Protein AF-A0A7J7I167-F1 (afdb_monomer)

Organism: Camellia sinensis (NCBI:txid4442)

Solvent-accessible surface area (backbone atoms only — not comparable to full-atom values): 13038 Å² total; per-residue (Å²): 134,83,90,71,77,94,78,41,83,94,44,37,80,69,44,39,60,58,51,50,54,42,45,77,73,71,49,88,82,85,87,80,57,99,69,61,52,63,37,62,100,47,64,45,52,67,50,54,49,52,31,56,78,68,70,45,92,80,83,88,76,91,75,62,42,70,63,61,59,44,51,76,72,46,84,51,69,77,91,44,66,43,83,65,41,65,71,58,88,52,68,66,64,27,50,53,52,49,54,56,54,43,68,33,60,37,24,35,33,33,44,44,56,36,96,41,42,60,62,48,42,54,55,44,21,72,65,59,36,37,81,36,46,31,25,42,34,26,30,77,97,46,98,71,47,44,78,46,75,47,28,32,48,56,49,47,67,72,41,68,84,54,80,58,72,70,52,35,40,38,37,36,53,30,34,78,73,80,71,74,68,75,73,50,73,68,52,52,51,48,53,53,49,50,46,50,72,71,70,49,55,71,68,62,53,49,53,57,50,48,55,60,52,56,67,51,68,78,75,111

Nearest PDB structures (foldseek):
  3kwp-assembly1_A-2  TM=9.516E-01  e=8.791E-18  Levilactobacillus brevis ATCC 367
  5hw4-assembly1_A  TM=9.509E-01  e=3.980E-17  Escherichia coli K-12
  5hw4-assembly1_B  TM=9.683E-01  e=8.468E-17  Escherichia coli K-12
  5hw4-assembly2_C-2  TM=9.605E-01  e=2.043E-16  Escherichia coli K-12
  3fq6-assembly1_A  TM=9.523E-01  e=5.322E-13  Bacteroides thetaiotaomicron

Radius of gyration: 25.49 Å; Cα contacts (8 Å, |Δi|>4): 253; chains: 1; bounding box: 41×64×73 Å

InterPro domains:
  IPR000878 Tetrapyrrole methylase [PF00590] (12-155)
  IPR008189 rRNA small subunit methyltransferase I [PIRSF005917] (5-199)
  IPR008189 rRNA small subunit methyltransferase I [PTHR46111] (5-204)
  IPR008189 rRNA small subunit methyltransferase I [cd11648] (5-173)
  IPR014776 Tetrapyrrole methylase, subdomain 2 [G3DSA:3.30.950.10] (64-179)
  IPR014777 Tetrapyrrole methylase, subdomain 1 [G3DSA:3.40.1010.10] (2-63)
  IPR035996 Tetrapyrrole methylase superfamily [SSF53790] (5-172)

Secondary structure (DSSP, 8-state):
--------TTTHHHHHHHHHHHHHTT-------SSSSTTSSSS-HHHHHHHHHTT----------HHHHHHHHS-S--SSEEEEEEPPSSHHHHHHHHHHHTT-SSEEEEEE-GGGHHHHHHHHHHHH-TT-EEEEEESTTSTT-EEEEEEHHHHHHHTSS----S-EEEEEPPPPP---PPPPHHHHHHHHHHHHHTT--HHHHHHHHHHHHHHHHT--

Mean predicted aligned error: 10.46 Å

Sequence (220 aa):
LDFQLSYHKFNESQREQAVLKRLQQGEIVAQICDAGTPGISDPGMELVKLCVDENIPIIPIPGPFAFVAALSASGLATDEFTFVGFLPKHAGSRKERLIVSAKEVATQIFYVLPHKLHQFIEEASSIFGGCRQCAIAREMTKIHEEFWCGTLEEAKGAFLTCQPKGEITFLIEGKANCVVEAPSESQLENELRELISGGQCPSSVLDFFCLQCIFKSVKS

Structure (mmCIF, N/CA/C/O backbone):
data_AF-A0A7J7I167-F1
#
_entry.id   AF-A0A7J7I167-F1
#
loop_
_atom_site.group_PDB
_atom_site.id
_atom_site.type_symbol
_atom_site.label_atom_id
_atom_site.label_alt_id
_atom_site.label_comp_id
_atom_site.label_asym_id
_atom_site.label_entity_id
_atom_site.label_seq_id
_atom_site.pdbx_PDB_ins_code
_atom_site.Cartn_x
_atom_site.Cartn_y
_atom_site.Cartn_z
_atom_site.occupancy
_atom_site.B_iso_or_equiv
_atom_site.auth_seq_id
_atom_site.auth_comp_id
_atom_site.auth_asym_id
_atom_site.auth_atom_id
_atom_site.pdbx_PDB_model_num
ATOM 1 N N . LEU A 1 1 ? -7.714 17.402 31.951 1.00 43.28 1 LEU A N 1
ATOM 2 C CA . LEU A 1 1 ? -8.558 16.420 31.241 1.00 43.28 1 LEU A CA 1
ATOM 3 C C . LEU A 1 1 ? -7.782 16.019 30.001 1.00 43.28 1 LEU A C 1
ATOM 5 O O . LEU A 1 1 ? -7.867 16.713 28.997 1.00 43.28 1 LEU A O 1
ATOM 9 N N . ASP A 1 2 ? -6.950 14.984 30.108 1.00 56.69 2 ASP A N 1
ATOM 10 C CA . ASP A 1 2 ? -6.236 14.457 28.944 1.00 56.69 2 ASP A CA 1
ATOM 11 C C . ASP A 1 2 ? -7.192 13.546 28.179 1.00 56.69 2 ASP A C 1
ATOM 13 O O . ASP A 1 2 ? -7.390 12.382 28.517 1.00 56.69 2 ASP A O 1
ATOM 17 N N . PHE A 1 3 ? -7.852 14.123 27.177 1.00 77.75 3 PHE A N 1
ATOM 18 C CA . PHE A 1 3 ? -8.771 13.409 26.290 1.00 77.75 3 PHE A CA 1
ATOM 19 C C . PHE A 1 3 ? -8.045 12.492 25.293 1.00 77.75 3 PHE A C 1
ATOM 21 O O . PHE A 1 3 ? -8.690 11.694 24.619 1.00 77.75 3 PHE A O 1
ATOM 28 N N . GLN A 1 4 ? -6.716 12.591 25.196 1.00 82.56 4 GLN A N 1
ATOM 29 C CA . GLN A 1 4 ? -5.895 11.832 24.257 1.00 82.56 4 GLN A CA 1
ATOM 30 C C . GLN A 1 4 ? -4.986 10.846 24.988 1.00 82.56 4 GLN A C 1
ATOM 32 O O . GLN A 1 4 ? -4.365 11.166 25.999 1.00 82.56 4 GLN A O 1
ATOM 37 N N . LEU A 1 5 ? -4.897 9.637 24.439 1.00 86.38 5 LEU A N 1
ATOM 38 C CA . LEU A 1 5 ? -4.035 8.567 24.920 1.00 86.38 5 LEU A CA 1
ATOM 39 C C . LEU A 1 5 ? -3.053 8.210 23.806 1.00 86.38 5 LEU A C 1
ATOM 41 O O . LEU A 1 5 ? -3.479 7.857 22.711 1.00 86.38 5 LEU A O 1
ATOM 45 N N . SER A 1 6 ? -1.748 8.274 24.078 1.00 89.81 6 SER A N 1
ATOM 46 C CA . SER A 1 6 ? -0.754 7.845 23.094 1.00 89.81 6 SER A CA 1
ATOM 47 C C . SER A 1 6 ? -0.827 6.332 22.880 1.00 89.81 6 SER A C 1
ATOM 49 O O . SER A 1 6 ? -0.678 5.558 23.832 1.00 89.81 6 SER A O 1
ATOM 51 N N . TYR A 1 7 ? -1.027 5.924 21.628 1.00 87.12 7 TYR A N 1
ATOM 52 C CA . TYR A 1 7 ? -1.126 4.532 21.202 1.00 87.12 7 TYR A CA 1
ATOM 53 C C . TYR A 1 7 ? -0.220 4.312 19.989 1.00 87.12 7 TYR A C 1
ATOM 55 O O . TYR A 1 7 ? -0.468 4.843 18.911 1.00 87.12 7 TYR A O 1
ATOM 63 N N . HIS A 1 8 ? 0.872 3.580 20.183 1.00 86.44 8 HIS A N 1
ATOM 64 C CA . HIS A 1 8 ? 1.878 3.327 19.160 1.00 86.44 8 HIS A CA 1
ATOM 65 C C . HIS A 1 8 ? 2.541 1.962 19.379 1.00 86.44 8 HIS A C 1
ATOM 67 O O . HIS A 1 8 ? 2.494 1.403 20.472 1.00 86.44 8 HIS A O 1
ATOM 73 N N . LYS A 1 9 ? 3.286 1.472 18.386 1.00 81.00 9 LYS A N 1
ATOM 74 C CA . LYS A 1 9 ? 3.854 0.112 18.359 1.00 81.00 9 LYS A CA 1
ATOM 75 C C . LYS A 1 9 ? 4.607 -0.321 19.627 1.00 81.00 9 LYS A C 1
ATOM 77 O O . LYS A 1 9 ? 4.614 -1.487 19.985 1.00 81.00 9 LYS A O 1
ATOM 82 N N . PHE A 1 10 ? 5.259 0.611 20.323 1.00 84.75 10 PHE A N 1
ATOM 83 C CA . PHE A 1 10 ? 6.029 0.307 21.537 1.00 84.75 10 PHE A CA 1
ATOM 84 C C . PHE A 1 10 ? 5.199 0.224 22.829 1.00 84.75 10 PHE A C 1
ATOM 86 O O . PHE A 1 10 ? 5.746 -0.149 23.862 1.00 84.75 10 PHE A O 1
ATOM 93 N N . ASN A 1 11 ? 3.920 0.613 22.811 1.00 87.06 11 ASN A N 1
ATOM 94 C CA . ASN A 1 11 ? 3.056 0.622 23.997 1.00 87.06 11 ASN A CA 1
ATOM 95 C C . ASN A 1 11 ? 1.671 -0.005 23.762 1.00 87.06 11 ASN A C 1
ATOM 97 O O . ASN A 1 11 ? 0.853 0.000 24.682 1.00 87.06 11 ASN A O 1
ATOM 101 N N . GLU A 1 12 ? 1.418 -0.541 22.566 1.00 84.88 12 GLU A N 1
ATOM 102 C CA . GLU A 1 12 ? 0.102 -1.006 22.122 1.00 84.88 12 GLU A CA 1
ATOM 103 C C . GLU A 1 12 ? -0.517 -2.010 23.100 1.00 84.88 12 GLU A C 1
ATOM 105 O O . GLU A 1 12 ? -1.585 -1.738 23.643 1.00 84.88 12 GLU A O 1
ATOM 110 N N . SER A 1 13 ? 0.225 -3.049 23.496 1.00 85.62 13 SER A N 1
ATOM 111 C CA . SER A 1 13 ? -0.271 -4.083 24.415 1.00 85.62 13 SER A CA 1
ATOM 112 C C . SER A 1 13 ? -0.644 -3.543 25.799 1.00 85.62 13 SER A C 1
ATOM 114 O O . SER A 1 13 ? -1.591 -4.009 26.429 1.00 85.62 13 SER A O 1
ATOM 116 N N . GLN A 1 14 ? 0.087 -2.537 26.297 1.00 86.12 14 GLN A N 1
ATOM 117 C CA . GLN A 1 14 ? -0.233 -1.906 27.582 1.00 86.12 14 GLN A CA 1
ATOM 118 C C . GLN A 1 14 ? -1.491 -1.037 27.469 1.00 86.12 14 GLN A C 1
ATOM 120 O O . GLN A 1 14 ? -2.290 -0.953 28.405 1.00 86.12 14 GLN A O 1
ATOM 125 N N . ARG A 1 15 ? -1.644 -0.338 26.343 1.00 90.69 15 ARG A N 1
ATOM 126 C CA . ARG A 1 15 ? -2.721 0.629 26.127 1.00 90.69 15 ARG A CA 1
ATOM 127 C C . ARG A 1 15 ? -4.025 -0.031 25.697 1.00 90.69 15 ARG A C 1
ATOM 129 O O . ARG A 1 15 ? -5.074 0.458 26.100 1.00 90.69 15 ARG A O 1
ATOM 136 N N . GLU A 1 16 ? -3.967 -1.148 24.983 1.00 92.50 16 GLU A N 1
ATOM 137 C CA . GLU A 1 16 ? -5.116 -1.963 24.573 1.00 92.50 16 GLU A CA 1
ATOM 138 C C . GLU A 1 16 ? -6.040 -2.287 25.740 1.00 92.50 16 GLU A C 1
ATOM 140 O O . GLU A 1 16 ? -7.222 -1.966 25.697 1.00 92.50 16 GLU A O 1
ATOM 145 N N . GLN A 1 17 ? -5.489 -2.830 26.827 1.00 91.00 17 GLN A N 1
ATOM 146 C CA . GLN A 1 17 ? -6.273 -3.207 28.005 1.00 91.00 17 GLN A CA 1
ATOM 147 C C . GLN A 1 17 ? -6.928 -1.995 28.682 1.00 91.00 17 GLN A C 1
ATOM 149 O O . GLN A 1 17 ? -8.060 -2.063 29.161 1.00 91.00 17 GLN A O 1
ATOM 154 N N . ALA A 1 18 ? -6.232 -0.855 28.701 1.00 92.12 18 ALA A N 1
ATOM 155 C CA . ALA A 1 18 ? -6.779 0.381 29.247 1.00 92.12 18 ALA A CA 1
ATOM 156 C C . ALA A 1 18 ? -7.926 0.928 28.382 1.00 92.12 18 ALA A C 1
ATOM 158 O O . ALA A 1 18 ? -8.928 1.391 28.926 1.00 92.12 18 ALA A O 1
ATOM 159 N N . VAL A 1 19 ? -7.794 0.863 27.054 1.00 94.50 19 VAL A N 1
ATOM 160 C CA . VAL A 1 19 ? -8.847 1.268 26.112 1.00 94.50 19 VAL A CA 1
ATOM 161 C C . VAL A 1 19 ? -10.045 0.326 26.206 1.00 94.50 19 VAL A C 1
ATOM 163 O O . VAL A 1 19 ? -11.173 0.799 26.328 1.00 94.50 19 VAL A O 1
ATOM 166 N N . LEU A 1 20 ? -9.806 -0.985 26.240 1.00 93.88 20 LEU A N 1
ATOM 167 C CA . LEU A 1 20 ? -10.846 -2.004 26.345 1.00 93.88 20 LEU A CA 1
ATOM 168 C C . LEU A 1 20 ? -11.717 -1.799 27.587 1.00 93.88 20 LEU A C 1
ATOM 170 O O . LEU A 1 20 ? -12.943 -1.775 27.496 1.00 93.88 20 LEU A O 1
ATOM 174 N N . LYS A 1 21 ? -11.088 -1.546 28.740 1.00 93.81 21 LYS A N 1
ATOM 175 C CA . LYS A 1 21 ? -11.806 -1.252 29.984 1.00 93.81 21 LYS A CA 1
ATOM 176 C C . LYS A 1 21 ? -12.720 -0.028 29.859 1.00 93.81 21 LYS A C 1
ATOM 178 O O . LYS A 1 21 ? -13.828 -0.049 30.385 1.00 93.81 21 LYS A O 1
ATOM 183 N N . ARG A 1 22 ? -12.274 1.031 29.175 1.00 94.75 22 ARG A N 1
ATOM 184 C CA . ARG A 1 22 ? -13.081 2.246 28.955 1.00 94.75 22 ARG A CA 1
ATOM 185 C C . ARG A 1 22 ? -14.268 1.971 28.034 1.00 94.75 22 ARG A C 1
ATOM 187 O O . ARG A 1 22 ? -15.380 2.394 28.331 1.00 94.75 22 ARG A O 1
ATOM 194 N N . LEU A 1 23 ? -14.055 1.201 26.967 1.00 96.00 23 LEU A N 1
ATOM 195 C CA . LEU A 1 23 ? -15.128 0.770 26.065 1.00 96.00 23 LEU A CA 1
ATOM 196 C C . LEU A 1 23 ? -16.189 -0.059 26.808 1.00 96.00 23 LEU A C 1
ATOM 198 O O . LEU A 1 23 ? -17.380 0.210 26.680 1.00 96.00 23 LEU A O 1
ATOM 202 N N . GLN A 1 24 ? -15.773 -0.997 27.666 1.00 95.19 24 GLN A N 1
ATOM 203 C CA . GLN A 1 24 ? -16.680 -1.793 28.509 1.00 95.19 24 GLN A CA 1
ATOM 204 C C . GLN A 1 24 ? -17.454 -0.948 29.537 1.00 95.19 24 GLN A C 1
ATOM 206 O O . GLN A 1 24 ? -18.535 -1.336 29.975 1.00 95.19 24 GLN A O 1
ATOM 211 N N . GLN A 1 25 ? -16.927 0.218 29.915 1.00 96.12 25 GLN A N 1
ATOM 212 C CA . GLN A 1 25 ? -17.612 1.193 30.770 1.00 96.12 25 GLN A CA 1
ATOM 213 C C . GLN A 1 25 ? -18.609 2.077 29.999 1.00 96.12 25 GLN A C 1
ATOM 215 O O . GLN A 1 25 ? -19.262 2.926 30.605 1.00 96.12 25 GLN A O 1
ATOM 220 N N . GLY A 1 26 ? -18.755 1.872 28.685 1.00 95.38 26 GLY A N 1
ATOM 221 C CA . GLY A 1 26 ? -19.667 2.620 27.820 1.00 95.38 26 GLY A CA 1
ATOM 222 C C . GLY A 1 26 ? -19.079 3.914 27.255 1.00 95.38 26 GLY A C 1
ATOM 223 O O . GLY A 1 26 ? -19.824 4.722 26.701 1.00 95.38 26 GLY A O 1
ATOM 224 N N . GLU A 1 27 ? -17.768 4.142 27.389 1.00 96.00 27 GLU A N 1
ATOM 225 C CA . GLU A 1 27 ? -17.117 5.287 26.751 1.00 96.00 27 GLU A CA 1
ATOM 226 C C . GLU A 1 27 ? -16.988 5.096 25.234 1.00 96.00 27 GLU A C 1
ATOM 228 O O . GLU A 1 27 ? -16.811 3.986 24.734 1.00 96.00 27 GLU A O 1
ATOM 233 N N . ILE A 1 28 ? -17.003 6.210 24.499 1.00 95.38 28 ILE A N 1
ATOM 234 C CA . ILE A 1 28 ? -16.746 6.240 23.056 1.00 95.38 28 ILE A CA 1
ATOM 235 C C . ILE A 1 28 ? -15.271 6.576 22.837 1.00 95.38 28 ILE A C 1
ATOM 237 O O . ILE A 1 28 ? -14.789 7.614 23.296 1.00 95.38 28 ILE A O 1
ATOM 241 N N . VAL A 1 29 ? -14.562 5.717 22.105 1.00 95.06 29 VAL A N 1
ATOM 242 C CA . VAL A 1 29 ? -13.150 5.912 21.755 1.00 95.06 29 VAL A CA 1
ATOM 243 C C . VAL A 1 29 ? -13.013 6.006 20.241 1.00 95.06 29 VAL A C 1
ATOM 245 O O . VAL A 1 29 ? -13.512 5.154 19.513 1.00 95.06 29 VAL A O 1
ATOM 248 N N . ALA A 1 30 ? -12.307 7.034 19.774 1.00 95.00 30 ALA A N 1
ATOM 249 C CA . ALA A 1 30 ? -11.887 7.156 18.385 1.00 95.00 30 ALA A CA 1
ATOM 250 C C . ALA A 1 30 ? -10.396 6.824 18.278 1.00 95.00 30 ALA A C 1
ATOM 252 O O . ALA A 1 30 ? -9.573 7.419 18.978 1.00 95.00 30 ALA A O 1
ATOM 253 N N . GLN A 1 31 ? -10.052 5.887 17.397 1.00 93.88 31 GLN A N 1
ATOM 254 C CA . GLN A 1 31 ? -8.667 5.620 17.035 1.00 93.88 31 GLN A CA 1
ATOM 255 C C . GLN A 1 31 ? -8.282 6.469 15.823 1.00 93.88 31 GLN A C 1
ATOM 257 O O . GLN A 1 31 ? -9.005 6.504 14.831 1.00 93.88 31 GLN A O 1
ATOM 262 N N . ILE A 1 32 ? -7.131 7.132 15.906 1.00 93.12 32 ILE A N 1
ATOM 263 C CA . ILE A 1 32 ? -6.543 7.930 14.827 1.00 93.12 32 ILE A CA 1
ATOM 264 C C . ILE A 1 32 ? -5.079 7.522 14.632 1.00 93.12 32 ILE A C 1
ATOM 266 O O . ILE A 1 32 ? -4.459 6.977 15.546 1.00 93.12 32 ILE A O 1
ATOM 270 N N . CYS A 1 33 ? -4.537 7.782 13.448 1.00 91.50 33 CYS A N 1
ATOM 271 C CA . CYS A 1 33 ? -3.121 7.639 13.121 1.00 91.50 33 CYS A CA 1
ATOM 272 C C . CYS A 1 33 ? -2.593 8.968 12.570 1.00 91.50 33 CYS A C 1
ATOM 274 O O . CYS A 1 33 ? -3.375 9.877 12.281 1.00 91.50 33 CYS A O 1
ATOM 276 N N . ASP A 1 34 ? -1.273 9.079 12.426 1.00 89.06 34 ASP A N 1
ATOM 277 C CA . ASP A 1 34 ? -0.642 10.295 11.903 1.00 89.06 34 ASP A CA 1
ATOM 278 C C . ASP A 1 34 ? -1.076 10.583 10.456 1.00 89.06 34 ASP A C 1
ATOM 280 O O . ASP A 1 34 ? -1.236 11.743 10.076 1.00 89.06 34 ASP A O 1
ATOM 284 N N . ALA A 1 35 ? -1.299 9.534 9.653 1.00 89.81 35 ALA A N 1
ATOM 285 C CA . ALA A 1 35 ? -1.783 9.655 8.284 1.00 89.81 35 ALA A CA 1
ATOM 286 C C . ALA A 1 35 ? -2.535 8.403 7.811 1.00 89.81 35 ALA A C 1
ATOM 288 O O . ALA A 1 35 ? -2.132 7.270 8.064 1.00 89.81 35 ALA A O 1
ATOM 289 N N . GLY A 1 36 ? -3.598 8.615 7.034 1.00 92.06 36 GLY A N 1
ATOM 290 C CA . GLY A 1 36 ? -4.333 7.548 6.362 1.00 92.06 36 GLY A CA 1
ATOM 291 C C . GLY A 1 36 ? -5.414 6.897 7.226 1.00 92.06 36 GLY A C 1
ATOM 292 O O . GLY A 1 36 ? -6.170 7.575 7.917 1.00 92.06 36 GLY A O 1
ATOM 293 N N . THR A 1 37 ? -5.522 5.572 7.127 1.00 93.31 37 THR A N 1
ATOM 294 C CA . THR A 1 37 ? -6.532 4.762 7.822 1.00 93.31 37 THR A CA 1
ATOM 295 C C . THR A 1 37 ? -5.859 3.953 8.938 1.00 93.31 37 THR A C 1
ATOM 297 O O . THR A 1 37 ? -4.979 3.144 8.628 1.00 93.31 37 THR A O 1
ATOM 300 N N . PRO A 1 38 ? -6.253 4.130 10.215 1.00 92.50 38 PRO A N 1
ATOM 301 C CA . PRO A 1 38 ? -5.648 3.419 11.341 1.00 92.50 38 PRO A CA 1
ATOM 302 C C . PRO A 1 38 ? -5.714 1.894 11.197 1.00 92.50 38 PRO A C 1
ATOM 304 O O . PRO A 1 38 ? -6.656 1.351 10.621 1.00 92.50 38 PRO A O 1
ATOM 307 N N . GLY A 1 39 ? -4.722 1.195 11.753 1.00 89.69 39 GLY A N 1
ATOM 308 C CA . GLY A 1 39 ? -4.657 -0.270 11.743 1.00 89.69 39 GLY A CA 1
ATOM 309 C C . GLY A 1 39 ? -4.108 -0.898 10.455 1.00 89.69 39 GLY A C 1
ATOM 310 O O . GLY A 1 39 ? -3.881 -2.107 10.433 1.00 89.69 39 GLY A O 1
ATOM 311 N N . ILE A 1 40 ? -3.839 -0.113 9.402 1.00 91.44 40 ILE A N 1
ATOM 312 C CA . ILE A 1 40 ? -3.182 -0.586 8.174 1.00 91.44 40 ILE A CA 1
ATOM 313 C C . ILE A 1 40 ? -1.794 0.039 8.062 1.00 91.44 40 ILE A C 1
ATOM 315 O O . ILE A 1 40 ? -1.658 1.237 7.859 1.00 91.44 40 ILE A O 1
ATOM 319 N N . SER A 1 41 ? -0.747 -0.786 8.147 1.00 86.75 41 SER A N 1
ATOM 320 C CA . SER A 1 41 ? 0.663 -0.346 8.266 1.00 86.75 41 SER A CA 1
ATOM 321 C C . SER A 1 41 ? 0.996 0.473 9.525 1.00 86.75 41 SER A C 1
ATOM 323 O O . SER A 1 41 ? 2.163 0.800 9.726 1.00 86.75 41 SER A O 1
ATOM 325 N N . ASP A 1 42 ? 0.013 0.682 10.402 1.00 85.88 42 ASP A N 1
ATOM 326 C CA . ASP A 1 42 ? 0.102 1.336 11.705 1.00 85.88 42 ASP A CA 1
ATOM 327 C C . ASP A 1 42 ? -0.522 0.451 12.805 1.00 85.88 42 ASP A C 1
ATOM 329 O O . ASP A 1 42 ? -1.278 -0.477 12.497 1.00 85.88 42 ASP A O 1
ATOM 333 N N . PRO A 1 43 ? -0.230 0.712 14.093 1.00 87.06 43 PRO A N 1
ATOM 334 C CA . PRO A 1 43 ? -0.857 0.025 15.223 1.00 87.06 43 PRO A CA 1
ATOM 335 C C . PRO A 1 43 ? -2.387 0.124 15.206 1.00 87.06 43 PRO A C 1
ATOM 337 O O . P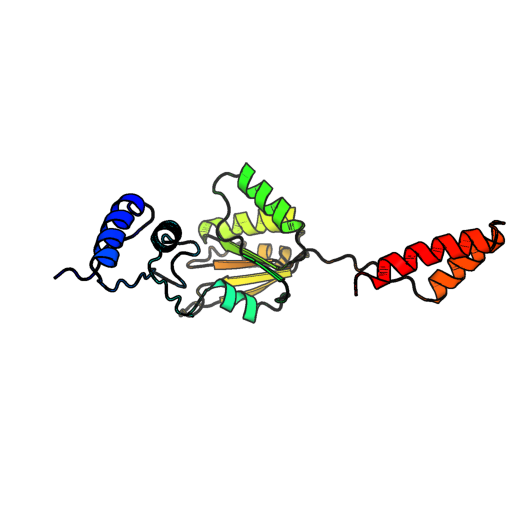RO A 1 43 ? -2.956 1.128 14.775 1.00 87.06 43 PRO A O 1
ATOM 340 N N . GLY A 1 44 ? -3.061 -0.895 15.743 1.00 91.56 44 GLY A N 1
ATOM 341 C CA . GLY A 1 44 ? -4.521 -0.901 15.900 1.00 91.56 44 GLY A CA 1
ATOM 342 C C . GLY A 1 44 ? -5.197 -2.224 15.599 1.00 91.56 44 GLY A C 1
ATOM 343 O O . GLY A 1 44 ? -6.276 -2.476 16.123 1.00 91.56 44 GLY A O 1
ATOM 344 N N . MET A 1 45 ? -4.550 -3.083 14.809 1.00 93.31 45 MET A N 1
ATOM 345 C CA . MET A 1 45 ? -5.093 -4.399 14.467 1.00 93.31 45 MET A CA 1
ATOM 346 C C . MET A 1 45 ? -5.432 -5.223 15.719 1.00 93.31 45 MET A C 1
ATOM 348 O O . MET A 1 45 ? -6.526 -5.773 15.806 1.00 93.31 45 MET A O 1
ATOM 352 N N . GLU A 1 46 ? -4.534 -5.266 16.706 1.00 92.75 46 GLU A N 1
ATOM 353 C CA . GLU A 1 46 ? -4.749 -6.043 17.934 1.00 92.75 46 GLU A CA 1
ATOM 354 C C . GLU A 1 46 ? -5.871 -5.456 18.806 1.00 92.75 46 GLU A C 1
ATOM 356 O O . GLU A 1 46 ? -6.693 -6.205 19.327 1.00 92.75 46 GLU A O 1
ATOM 361 N N . LEU A 1 47 ? -6.000 -4.126 18.894 1.00 94.38 47 LEU A N 1
ATOM 362 C CA . LEU A 1 47 ? -7.135 -3.499 19.581 1.00 94.38 47 LEU A CA 1
ATOM 363 C C . LEU A 1 47 ? -8.471 -3.825 18.899 1.00 94.38 47 LEU A C 1
ATOM 365 O O . LEU A 1 47 ? -9.433 -4.184 19.573 1.00 94.38 47 LEU A O 1
ATOM 369 N N . VAL A 1 48 ? -8.530 -3.726 17.567 1.00 95.50 48 VAL A N 1
ATOM 370 C CA . VAL A 1 48 ? -9.709 -4.107 16.773 1.00 95.50 48 VAL A CA 1
ATOM 371 C C . VAL A 1 48 ? -10.070 -5.568 17.031 1.00 95.50 48 VAL A C 1
ATOM 373 O O . VAL A 1 48 ? -11.237 -5.872 17.262 1.00 95.50 48 VAL A O 1
ATOM 376 N N . LYS A 1 49 ? -9.078 -6.462 17.058 1.00 95.19 49 LYS A N 1
ATOM 377 C CA . LYS A 1 49 ? -9.274 -7.881 17.361 1.00 95.19 49 LYS A CA 1
ATOM 378 C C . LYS A 1 49 ? -9.845 -8.102 18.763 1.00 95.19 49 LYS A C 1
ATOM 380 O O . LYS A 1 49 ? -10.838 -8.807 18.889 1.00 95.19 49 LYS A O 1
ATOM 385 N N . LEU A 1 50 ? -9.291 -7.448 19.786 1.00 94.81 50 LEU A N 1
ATOM 386 C CA . LEU A 1 50 ? -9.825 -7.513 21.152 1.00 94.81 50 LEU A CA 1
ATOM 387 C C . LEU A 1 50 ? -11.281 -7.037 21.220 1.00 94.81 50 LEU A C 1
ATOM 389 O O . LEU A 1 50 ? -12.105 -7.663 21.878 1.00 94.81 50 LEU A O 1
ATOM 393 N N . CYS A 1 51 ? -11.617 -5.953 20.518 1.00 96.31 51 CYS A N 1
ATOM 394 C CA . CYS A 1 51 ? -12.995 -5.477 20.442 1.00 96.31 51 CYS A CA 1
ATOM 395 C C . CYS A 1 51 ? -13.925 -6.503 19.775 1.00 96.31 51 CYS A C 1
ATOM 397 O O . CYS A 1 51 ? -15.039 -6.693 20.255 1.00 96.31 51 CYS A O 1
ATOM 399 N N . VAL A 1 52 ? -13.479 -7.185 18.713 1.00 96.81 52 VAL A N 1
ATOM 400 C CA . VAL A 1 52 ? -14.248 -8.270 18.076 1.00 96.81 52 VAL A CA 1
ATOM 401 C C . VAL A 1 52 ? -14.468 -9.428 19.050 1.00 96.81 52 VAL A C 1
ATOM 403 O O . VAL A 1 52 ? -15.605 -9.869 19.207 1.00 96.81 52 VAL A O 1
ATOM 406 N N . ASP A 1 53 ? -13.411 -9.881 19.728 1.00 96.88 53 ASP A N 1
ATOM 407 C CA . ASP A 1 53 ? -13.471 -10.998 20.678 1.00 96.88 53 ASP A CA 1
ATOM 408 C C . ASP A 1 53 ? -14.442 -10.704 21.843 1.00 96.88 53 ASP A C 1
ATOM 410 O O . ASP A 1 53 ? -15.179 -11.581 22.294 1.00 96.88 53 ASP A O 1
ATOM 414 N N . GLU A 1 54 ? -14.514 -9.442 22.274 1.00 96.81 54 GLU A N 1
ATOM 415 C CA . GLU A 1 54 ? -15.388 -8.963 23.353 1.00 96.81 54 GLU A CA 1
ATOM 416 C C . GLU A 1 54 ? -16.768 -8.471 22.864 1.00 96.81 54 GLU A C 1
ATOM 418 O O . GLU A 1 54 ? -17.554 -7.942 23.650 1.00 96.81 54 GLU A O 1
ATOM 423 N N . ASN A 1 55 ? -17.100 -8.654 21.579 1.00 96.88 55 ASN A N 1
ATOM 424 C CA . ASN A 1 55 ? -18.355 -8.201 20.956 1.00 96.88 55 ASN A CA 1
ATOM 425 C C . ASN A 1 55 ? -18.630 -6.690 21.115 1.00 96.88 55 ASN A C 1
ATOM 427 O O . ASN A 1 55 ? -19.779 -6.250 21.214 1.00 96.88 55 ASN A O 1
ATOM 431 N N . ILE A 1 56 ? -17.575 -5.877 21.127 1.00 97.56 56 ILE A N 1
ATOM 432 C CA . ILE A 1 56 ? -17.661 -4.418 21.165 1.00 97.56 56 ILE A CA 1
ATOM 433 C C . ILE A 1 56 ? -17.878 -3.894 19.735 1.00 97.56 56 ILE A C 1
ATOM 435 O O . ILE A 1 56 ? -17.120 -4.259 18.835 1.00 97.56 56 ILE A O 1
ATOM 439 N N . PRO A 1 57 ? -18.875 -3.018 19.493 1.00 96.88 57 PRO A N 1
ATOM 440 C CA . PRO A 1 57 ? -19.121 -2.458 18.167 1.00 96.88 57 PRO A CA 1
ATOM 441 C C . PRO A 1 57 ? -17.929 -1.665 17.621 1.00 96.88 57 PRO A C 1
ATOM 443 O O . PRO A 1 57 ? -17.382 -0.793 18.296 1.00 96.88 57 PRO A O 1
ATOM 446 N N . ILE A 1 58 ? -17.581 -1.920 16.360 1.00 96.94 58 ILE A N 1
ATOM 447 C CA . ILE A 1 58 ? -16.515 -1.226 15.628 1.00 96.94 58 ILE A CA 1
ATOM 448 C C . ILE A 1 58 ? -17.142 -0.560 14.409 1.00 96.94 58 ILE A C 1
ATOM 450 O O . ILE A 1 58 ? -17.830 -1.209 13.623 1.00 96.94 58 ILE A O 1
ATOM 454 N N . ILE A 1 59 ? -16.904 0.742 14.253 1.00 96.88 59 ILE A N 1
ATOM 455 C CA . ILE A 1 59 ? -17.477 1.549 13.173 1.00 96.88 59 ILE A CA 1
ATOM 456 C C . ILE A 1 59 ? -16.321 2.088 12.318 1.00 96.88 59 ILE A C 1
ATOM 458 O O . ILE A 1 59 ? -15.707 3.087 12.699 1.00 96.88 59 ILE A O 1
ATOM 462 N N . PRO A 1 60 ? -15.979 1.437 11.190 1.00 95.62 60 PRO A N 1
ATOM 463 C CA . PRO A 1 60 ? -14.954 1.951 10.291 1.00 95.62 60 PRO A CA 1
ATOM 464 C C . PRO A 1 60 ? -15.463 3.199 9.560 1.00 95.62 60 PRO A C 1
ATOM 466 O O . PRO A 1 60 ? -16.578 3.211 9.037 1.00 95.62 60 PRO A O 1
ATOM 469 N N . ILE A 1 61 ? -14.630 4.240 9.494 1.00 95.69 61 ILE A N 1
ATOM 470 C CA . ILE A 1 61 ? -14.924 5.466 8.745 1.00 95.69 61 ILE A CA 1
ATOM 471 C C . ILE A 1 61 ? -14.104 5.449 7.450 1.00 95.69 61 ILE A C 1
ATOM 473 O O . ILE A 1 61 ? -12.875 5.387 7.531 1.00 95.69 61 ILE A O 1
ATOM 477 N N . PRO A 1 62 ? -14.735 5.488 6.260 1.00 94.38 62 PRO A N 1
ATOM 478 C CA . PRO A 1 62 ? -13.999 5.564 5.005 1.00 94.38 62 PRO A CA 1
ATOM 479 C C . PRO A 1 62 ? -13.219 6.879 4.935 1.00 94.38 62 PRO A C 1
ATOM 481 O O . PRO A 1 62 ? -13.696 7.926 5.375 1.00 94.38 62 PRO A O 1
ATOM 484 N N . GLY A 1 63 ? -12.019 6.832 4.366 1.00 92.56 63 GLY A N 1
ATOM 485 C CA . GLY A 1 63 ? -11.115 7.971 4.385 1.00 92.56 63 GLY A CA 1
ATOM 486 C C . GLY A 1 63 ? -9.924 7.816 3.444 1.00 92.56 63 GLY A C 1
ATOM 487 O O . GLY A 1 63 ? -9.864 6.864 2.661 1.00 92.56 63 GLY A O 1
ATOM 488 N N . PRO A 1 64 ? -8.982 8.771 3.492 1.00 92.50 64 PRO A N 1
ATOM 489 C CA . PRO A 1 64 ? -7.822 8.766 2.619 1.00 92.50 64 PRO A CA 1
ATOM 490 C C . PRO A 1 64 ? -6.919 7.563 2.907 1.00 92.50 64 PRO A C 1
ATOM 492 O O . PRO A 1 64 ? -6.648 7.217 4.060 1.00 92.50 64 PRO A O 1
ATOM 495 N N . PHE A 1 65 ? -6.391 6.966 1.840 1.00 95.06 65 PHE A N 1
ATOM 496 C CA . PHE A 1 65 ? -5.320 5.986 1.932 1.00 95.06 65 PHE A CA 1
ATOM 497 C C . PHE A 1 65 ? -4.345 6.162 0.772 1.00 95.06 65 PHE A C 1
ATOM 499 O O . PHE A 1 65 ? -4.751 6.150 -0.392 1.00 95.06 65 PHE A O 1
ATOM 506 N N . ALA A 1 66 ? -3.061 6.337 1.093 1.00 95.06 66 ALA A N 1
ATOM 507 C CA . ALA A 1 66 ? -2.042 6.758 0.134 1.00 95.06 66 ALA A CA 1
ATOM 508 C C . ALA A 1 66 ? -1.974 5.830 -1.086 1.00 95.06 66 ALA A C 1
ATOM 510 O O . ALA A 1 66 ? -2.035 6.308 -2.219 1.00 95.06 66 ALA A O 1
ATOM 511 N N . PHE A 1 67 ? -1.934 4.506 -0.887 1.00 96.31 67 PHE A N 1
ATOM 512 C CA . PHE A 1 67 ? -1.854 3.622 -2.047 1.00 96.31 67 PHE A CA 1
ATOM 513 C C . PHE A 1 67 ? -3.098 3.612 -2.925 1.00 96.31 67 PHE A C 1
ATOM 515 O O . PHE A 1 67 ? -2.968 3.359 -4.116 1.00 96.31 67 PHE A O 1
ATOM 522 N N . VAL A 1 68 ? -4.286 3.857 -2.367 1.00 96.88 68 VAL A N 1
ATOM 523 C CA . VAL A 1 68 ? -5.529 3.861 -3.151 1.00 96.88 68 VAL A CA 1
ATOM 524 C C . VAL A 1 68 ? -5.511 5.055 -4.099 1.00 96.88 68 VAL A C 1
ATOM 526 O O . VAL A 1 68 ? -5.769 4.896 -5.290 1.00 96.88 68 VAL A O 1
ATOM 529 N N . ALA A 1 69 ? -5.112 6.225 -3.589 1.00 97.06 69 ALA A N 1
ATOM 530 C CA . ALA A 1 69 ? -4.896 7.410 -4.412 1.00 97.06 69 ALA A CA 1
ATOM 531 C C . ALA A 1 69 ? -3.832 7.145 -5.489 1.00 97.06 69 ALA A C 1
ATOM 533 O O . ALA A 1 69 ? -4.087 7.370 -6.672 1.00 97.06 69 ALA A O 1
ATOM 534 N N . ALA A 1 70 ? -2.684 6.575 -5.106 1.00 98.00 70 ALA A N 1
ATOM 535 C CA . ALA A 1 70 ? -1.609 6.287 -6.048 1.00 98.00 70 ALA A CA 1
ATOM 536 C C . ALA A 1 70 ? -2.022 5.288 -7.142 1.00 98.00 70 ALA A C 1
ATOM 538 O O . ALA A 1 70 ? -1.746 5.514 -8.317 1.00 98.00 70 ALA A O 1
ATOM 539 N N . LEU A 1 71 ? -2.722 4.210 -6.777 1.00 98.44 71 LEU A N 1
ATOM 540 C CA . LEU A 1 71 ? -3.218 3.205 -7.716 1.00 98.44 71 LEU A CA 1
ATOM 541 C C . LEU A 1 71 ? -4.206 3.822 -8.707 1.00 98.44 71 LEU A C 1
ATOM 543 O O . LEU A 1 71 ? -4.068 3.594 -9.908 1.00 98.44 71 LEU A O 1
ATOM 547 N N . SER A 1 72 ? -5.126 4.664 -8.225 1.00 97.62 72 SER A N 1
ATOM 548 C CA . SER A 1 72 ? -6.135 5.321 -9.067 1.00 97.62 72 SER A CA 1
ATOM 549 C C . SER A 1 72 ? -5.543 6.225 -10.157 1.00 97.62 72 SER A C 1
ATOM 551 O O . SER A 1 72 ? -6.168 6.408 -11.198 1.00 97.62 72 SER A O 1
ATOM 553 N N . ALA A 1 73 ? -4.330 6.747 -9.944 1.00 97.06 73 ALA A N 1
ATOM 554 C CA . ALA A 1 73 ? -3.615 7.607 -10.886 1.00 97.06 73 ALA A CA 1
ATOM 555 C C . ALA A 1 73 ? -2.495 6.883 -11.663 1.00 97.06 73 ALA A C 1
ATOM 557 O O . ALA A 1 73 ? -1.858 7.487 -12.520 1.00 97.06 73 ALA A O 1
ATOM 558 N N . SER A 1 74 ? -2.236 5.600 -11.376 1.00 97.75 74 SER A N 1
ATOM 559 C CA . SER A 1 74 ? -1.046 4.879 -11.865 1.00 97.75 74 SER A CA 1
ATOM 560 C C . SER A 1 74 ? -1.100 4.426 -13.320 1.00 97.75 74 SER A C 1
ATOM 562 O O . SER A 1 74 ? -0.058 4.131 -13.898 1.00 97.75 74 SER A O 1
ATOM 564 N N . GLY A 1 75 ? -2.298 4.299 -13.896 1.00 96.12 75 GLY A N 1
ATOM 565 C CA . GLY A 1 75 ? -2.485 3.649 -15.197 1.00 96.12 75 GLY A CA 1
ATOM 566 C C . GLY A 1 75 ? -2.243 2.131 -15.193 1.00 96.12 75 GLY A C 1
ATOM 567 O O . GLY A 1 75 ? -2.302 1.515 -16.253 1.00 96.12 75 GLY A O 1
ATOM 568 N N . LEU A 1 76 ? -1.984 1.520 -14.031 1.00 97.81 76 LEU A N 1
ATOM 569 C CA . LEU A 1 76 ? -1.865 0.069 -13.868 1.00 97.81 76 LEU A CA 1
ATOM 570 C C . LEU A 1 76 ? -3.242 -0.574 -13.660 1.00 97.81 76 LEU A C 1
ATOM 572 O O . LEU A 1 76 ? -4.203 0.102 -13.291 1.00 97.81 76 LEU A O 1
ATOM 576 N N . ALA A 1 77 ? -3.328 -1.892 -13.859 1.00 96.38 77 ALA A N 1
ATOM 577 C CA . ALA A 1 77 ? -4.557 -2.644 -13.621 1.00 96.38 77 ALA A CA 1
ATOM 578 C C . ALA A 1 77 ? -5.036 -2.487 -12.168 1.00 96.38 77 ALA A C 1
ATOM 580 O O . ALA A 1 77 ? -4.244 -2.597 -11.222 1.00 96.38 77 ALA A O 1
ATOM 581 N N . THR A 1 78 ? -6.337 -2.243 -12.008 1.00 96.81 78 THR A N 1
ATOM 582 C CA . THR A 1 78 ? -6.988 -1.984 -10.716 1.00 96.81 78 THR A CA 1
ATOM 583 C C . THR A 1 78 ? -8.018 -3.045 -10.331 1.00 96.81 78 THR A C 1
ATOM 585 O O . THR A 1 78 ? -8.526 -2.990 -9.212 1.00 96.81 78 THR A O 1
ATOM 588 N N . ASP A 1 79 ? -8.291 -4.018 -11.209 1.00 94.75 79 ASP A N 1
ATOM 589 C CA . ASP A 1 79 ? -9.225 -5.124 -10.950 1.00 94.75 79 ASP A CA 1
ATOM 590 C C . ASP A 1 79 ? -8.736 -6.012 -9.799 1.00 94.75 79 ASP A C 1
ATOM 592 O O . ASP A 1 79 ? -9.501 -6.385 -8.912 1.00 94.75 79 ASP A O 1
ATOM 596 N N . GLU A 1 80 ? -7.430 -6.294 -9.785 1.00 95.81 80 GLU A N 1
ATOM 597 C CA . GLU A 1 80 ? -6.753 -7.023 -8.719 1.00 95.81 80 GLU A CA 1
ATOM 598 C C . GLU A 1 80 ? -5.412 -6.364 -8.389 1.00 95.81 80 GLU A C 1
ATOM 600 O O . GLU A 1 80 ? -4.592 -6.056 -9.261 1.00 95.81 80 GLU A O 1
ATOM 605 N N . PHE A 1 81 ? -5.154 -6.183 -7.096 1.00 97.94 81 PHE A N 1
ATOM 606 C CA . PHE A 1 81 ? -3.892 -5.656 -6.594 1.00 97.94 81 PHE A CA 1
ATOM 607 C C . PHE A 1 81 ? -3.530 -6.289 -5.252 1.00 97.94 81 PHE A C 1
ATOM 609 O O . PHE A 1 81 ? -4.381 -6.710 -4.472 1.00 97.94 81 PHE A O 1
ATOM 616 N N . THR A 1 82 ? -2.235 -6.330 -4.959 1.00 98.25 82 THR A N 1
ATOM 617 C CA . THR A 1 82 ? -1.701 -6.743 -3.664 1.00 98.25 82 THR A CA 1
ATOM 618 C C . THR A 1 82 ? -1.030 -5.555 -2.997 1.00 98.25 82 THR A C 1
ATOM 620 O O . THR A 1 82 ? 0.023 -5.085 -3.436 1.00 98.25 82 THR A O 1
ATOM 623 N N . PHE A 1 83 ? -1.602 -5.095 -1.885 1.00 98.00 83 PHE A N 1
ATOM 624 C CA . PHE A 1 83 ? -0.901 -4.180 -0.994 1.00 98.00 83 PHE A CA 1
ATOM 625 C C . PHE A 1 83 ? 0.099 -4.956 -0.130 1.00 98.00 83 PHE A C 1
ATOM 627 O O . PHE A 1 83 ? -0.266 -5.683 0.792 1.00 98.00 83 PHE A O 1
ATOM 634 N N . VAL A 1 84 ? 1.384 -4.819 -0.455 1.00 97.75 84 VAL A N 1
ATOM 635 C CA . VAL A 1 84 ? 2.496 -5.458 0.259 1.00 97.75 84 VAL A CA 1
ATOM 636 C C . VAL A 1 84 ? 2.914 -4.646 1.486 1.00 97.75 84 VAL A C 1
ATOM 638 O O . VAL A 1 84 ? 3.369 -5.222 2.476 1.00 97.75 84 VAL A O 1
ATOM 641 N N . GLY A 1 85 ? 2.760 -3.321 1.430 1.00 96.38 85 GLY A N 1
ATOM 642 C CA . GLY A 1 85 ? 3.233 -2.405 2.466 1.00 96.38 85 GLY A CA 1
ATOM 643 C C . GLY A 1 85 ? 4.760 -2.307 2.489 1.00 96.38 85 GLY A C 1
ATOM 644 O O . GLY A 1 85 ? 5.412 -2.293 1.442 1.00 96.38 85 GLY A O 1
ATOM 645 N N . PHE A 1 86 ? 5.346 -2.213 3.682 1.00 96.00 86 PHE A N 1
ATOM 646 C CA . PHE A 1 86 ? 6.800 -2.158 3.845 1.00 96.00 86 PHE A CA 1
ATOM 647 C C . PHE A 1 86 ? 7.435 -3.546 3.753 1.00 96.00 86 PHE A C 1
ATOM 649 O O . PHE A 1 86 ? 7.028 -4.491 4.431 1.00 96.00 86 PHE A O 1
ATOM 656 N N . LEU A 1 87 ? 8.506 -3.654 2.970 1.00 96.75 87 LEU A N 1
ATOM 657 C CA . LEU A 1 87 ? 9.275 -4.890 2.880 1.00 96.75 87 LEU A CA 1
ATOM 658 C C . LEU A 1 87 ? 10.042 -5.216 4.177 1.00 96.75 87 LEU A C 1
ATOM 660 O O . LEU A 1 87 ? 10.441 -4.309 4.917 1.00 96.75 87 LEU A O 1
ATOM 664 N N . PRO A 1 88 ? 10.345 -6.508 4.422 1.00 95.81 88 PRO A N 1
ATOM 665 C CA . PRO A 1 88 ? 11.217 -6.918 5.515 1.00 95.81 88 PRO A CA 1
ATOM 666 C C . PRO A 1 88 ? 12.572 -6.194 5.514 1.00 95.81 88 PRO A C 1
ATOM 668 O O . PRO A 1 88 ? 13.190 -5.945 4.475 1.00 95.81 88 PRO A O 1
ATOM 671 N N . LYS A 1 89 ? 13.087 -5.901 6.713 1.00 94.25 89 LYS A N 1
ATOM 672 C CA . LYS A 1 89 ? 14.387 -5.227 6.877 1.00 94.25 89 LYS A CA 1
ATOM 673 C C . LYS A 1 89 ? 15.562 -6.116 6.449 1.00 94.25 89 LYS A C 1
ATOM 675 O O . LYS A 1 89 ? 16.540 -5.626 5.883 1.00 94.25 89 LYS A O 1
ATOM 680 N N . HIS A 1 90 ? 15.471 -7.421 6.705 1.00 95.50 90 HIS A N 1
ATOM 681 C CA . HIS A 1 90 ? 16.530 -8.380 6.391 1.00 95.50 90 HIS A CA 1
ATOM 682 C C . HIS A 1 90 ? 16.562 -8.712 4.897 1.00 95.50 90 HIS A C 1
ATOM 684 O O . HIS A 1 90 ? 15.526 -8.917 4.273 1.00 95.50 90 HIS A O 1
ATOM 690 N N . ALA A 1 91 ? 17.765 -8.766 4.319 1.00 94.50 91 ALA A N 1
ATOM 691 C CA . ALA A 1 91 ? 17.942 -8.906 2.874 1.00 94.50 91 ALA A CA 1
ATOM 692 C C . ALA A 1 91 ? 17.362 -10.209 2.303 1.00 94.50 91 ALA A C 1
ATOM 694 O O . ALA A 1 91 ? 16.735 -10.168 1.249 1.00 94.50 91 ALA A O 1
ATOM 695 N N . GLY A 1 92 ? 17.523 -11.336 3.008 1.00 97.31 92 GLY A N 1
ATOM 696 C CA . GLY A 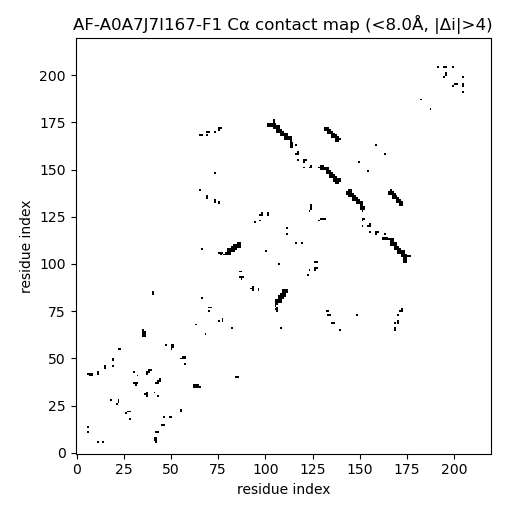1 92 ? 16.989 -12.634 2.577 1.00 97.31 92 GLY A CA 1
ATOM 697 C C . GLY A 1 92 ? 15.466 -12.622 2.455 1.00 97.31 92 GLY A C 1
ATOM 698 O O . GLY A 1 92 ? 14.935 -12.776 1.359 1.00 97.31 92 GLY A O 1
ATOM 699 N N . SER A 1 93 ? 14.769 -12.314 3.552 1.00 97.25 93 SER A N 1
ATOM 700 C CA . SER A 1 93 ? 13.301 -12.278 3.570 1.00 97.25 93 SER A CA 1
ATOM 701 C C . SER A 1 93 ? 12.713 -11.184 2.676 1.00 97.25 93 SER A C 1
ATOM 703 O O . SER A 1 93 ? 11.645 -11.364 2.093 1.00 97.25 93 SER A O 1
ATOM 705 N N . ARG A 1 94 ? 13.416 -10.058 2.503 1.00 97.81 94 ARG A N 1
ATOM 706 C CA . ARG A 1 94 ? 13.033 -9.037 1.523 1.00 97.81 94 ARG A CA 1
ATOM 707 C C . ARG A 1 94 ? 13.073 -9.571 0.096 1.00 97.81 94 ARG A C 1
ATOM 709 O O . ARG A 1 94 ? 12.097 -9.414 -0.634 1.00 97.81 94 ARG A O 1
ATOM 716 N N . LYS A 1 95 ? 14.182 -10.206 -0.288 1.00 97.81 95 LYS A N 1
ATOM 717 C CA . LYS A 1 95 ? 14.356 -10.791 -1.620 1.00 97.81 95 LYS A CA 1
ATOM 718 C C . LYS A 1 95 ? 13.316 -11.877 -1.881 1.00 97.81 95 LYS A C 1
ATOM 720 O O . LYS A 1 95 ? 12.706 -11.880 -2.943 1.00 97.81 95 LYS A O 1
ATOM 725 N N . GLU A 1 96 ? 13.077 -12.756 -0.912 1.00 98.19 96 GLU A N 1
ATOM 726 C CA . GLU A 1 96 ? 12.031 -13.782 -0.994 1.00 98.19 96 GLU A CA 1
ATOM 727 C C . GLU A 1 96 ? 10.652 -13.160 -1.231 1.00 98.19 96 GLU A C 1
ATOM 729 O O . GLU A 1 96 ? 9.945 -13.571 -2.151 1.00 98.19 96 GLU A O 1
ATOM 734 N N . ARG A 1 97 ? 10.294 -12.111 -0.476 1.00 98.44 97 ARG A N 1
ATOM 735 C CA . ARG A 1 97 ? 9.015 -11.417 -0.668 1.00 98.44 97 ARG A CA 1
ATOM 736 C C . ARG A 1 97 ? 8.901 -10.764 -2.048 1.00 98.44 97 ARG A C 1
ATOM 738 O O . ARG A 1 97 ? 7.829 -10.828 -2.652 1.00 98.44 97 ARG A O 1
ATOM 745 N N . LEU A 1 98 ? 9.974 -10.163 -2.562 1.00 98.50 98 LEU A N 1
ATOM 746 C CA . LEU A 1 98 ? 9.990 -9.590 -3.913 1.00 98.50 98 LEU A CA 1
ATOM 747 C C . LEU A 1 98 ? 9.841 -10.668 -4.993 1.00 98.50 98 LEU A C 1
ATOM 749 O O . LEU A 1 98 ? 9.094 -10.464 -5.942 1.00 98.50 98 LEU A O 1
ATOM 753 N N . ILE A 1 99 ? 10.479 -11.831 -4.828 1.00 98.50 99 ILE A N 1
ATOM 754 C CA . ILE A 1 99 ? 10.346 -12.964 -5.760 1.00 98.50 99 ILE A CA 1
ATOM 755 C C . ILE A 1 99 ? 8.909 -13.487 -5.801 1.00 98.50 99 ILE A C 1
ATOM 757 O O . ILE A 1 99 ? 8.425 -13.828 -6.878 1.00 98.50 99 ILE A O 1
ATOM 761 N N . VAL A 1 100 ? 8.233 -13.569 -4.650 1.00 98.31 100 VAL A N 1
ATOM 762 C CA . VAL A 1 100 ? 6.805 -13.923 -4.600 1.00 98.31 100 VAL A CA 1
ATOM 763 C C . VAL A 1 100 ? 5.993 -12.880 -5.365 1.00 98.31 100 VAL A C 1
ATOM 765 O O . VAL A 1 100 ? 5.312 -13.225 -6.322 1.00 98.31 100 VAL A O 1
ATOM 768 N N . SER A 1 101 ? 6.169 -11.603 -5.024 1.00 98.31 101 SER A N 1
ATOM 769 C CA . SER A 1 101 ? 5.423 -10.492 -5.632 1.00 98.31 101 SER A CA 1
ATOM 770 C C . SER A 1 101 ? 5.624 -10.415 -7.157 1.00 98.31 101 SER A C 1
ATOM 772 O O . SER A 1 101 ? 4.688 -10.141 -7.894 1.00 98.31 101 SER A O 1
ATOM 774 N N . ALA A 1 102 ? 6.820 -10.724 -7.665 1.00 98.06 102 ALA A N 1
ATOM 775 C CA . ALA A 1 102 ? 7.121 -10.695 -9.099 1.00 98.06 102 ALA A CA 1
ATOM 776 C C . ALA A 1 102 ? 6.409 -11.775 -9.931 1.00 98.06 102 ALA A C 1
ATOM 778 O O . ALA A 1 102 ? 6.364 -11.672 -11.163 1.00 98.06 102 ALA A O 1
ATOM 779 N N . LYS A 1 103 ? 5.886 -12.821 -9.279 1.00 97.06 103 LYS A N 1
ATOM 780 C CA . LYS A 1 103 ? 5.112 -13.890 -9.923 1.00 97.06 103 LYS A CA 1
ATOM 781 C C . LYS A 1 103 ? 3.621 -13.577 -9.995 1.00 97.06 103 LYS A C 1
ATOM 783 O O . LYS A 1 103 ? 2.944 -14.211 -10.801 1.00 97.06 103 LYS A O 1
ATOM 788 N N . GLU A 1 104 ? 3.144 -12.639 -9.185 1.00 97.50 104 GLU A N 1
ATOM 789 C CA . GLU A 1 104 ? 1.735 -12.266 -9.116 1.00 97.50 104 GLU A CA 1
ATOM 790 C C . GLU A 1 104 ? 1.300 -11.521 -10.373 1.00 97.50 104 GLU A C 1
ATOM 792 O O . GLU A 1 104 ? 2.040 -10.689 -10.894 1.00 97.50 104 GLU A O 1
ATOM 797 N N . VAL A 1 105 ? 0.090 -11.817 -10.843 1.00 96.69 105 VAL A N 1
ATOM 798 C CA . VAL A 1 105 ? -0.557 -11.161 -11.995 1.00 96.69 105 VAL A CA 1
ATOM 799 C C . VAL A 1 105 ? -1.180 -9.823 -11.597 1.00 96.69 105 VAL A C 1
ATOM 801 O O . VAL A 1 105 ? -1.278 -8.912 -12.413 1.00 96.69 105 VAL A O 1
ATOM 804 N N . ALA A 1 106 ? -1.571 -9.698 -10.331 1.00 97.62 106 ALA A N 1
ATOM 805 C CA . ALA A 1 106 ? -2.125 -8.486 -9.756 1.00 97.62 106 ALA A CA 1
ATOM 806 C C . ALA A 1 106 ? -1.052 -7.395 -9.595 1.00 97.62 106 ALA A C 1
ATOM 808 O O . ALA A 1 106 ? 0.113 -7.695 -9.310 1.00 97.62 106 ALA A O 1
ATOM 809 N N . THR A 1 107 ? -1.451 -6.124 -9.695 1.00 98.56 107 THR A N 1
ATOM 810 C CA . THR A 1 107 ? -0.564 -4.977 -9.431 1.00 98.56 107 THR A CA 1
ATOM 811 C C . THR A 1 107 ? 0.009 -5.060 -8.014 1.00 98.56 107 THR A C 1
ATOM 813 O O . THR A 1 107 ? -0.723 -5.274 -7.049 1.00 98.56 107 THR A O 1
ATOM 816 N N . GLN A 1 108 ? 1.320 -4.886 -7.862 1.00 98.75 108 GLN A N 1
ATOM 817 C CA . GLN A 1 108 ? 2.013 -5.000 -6.578 1.00 98.75 108 GLN A CA 1
ATOM 818 C C . GLN A 1 108 ? 2.342 -3.618 -6.017 1.00 98.75 108 GLN A C 1
ATOM 820 O O . GLN A 1 108 ? 2.957 -2.800 -6.698 1.00 98.75 108 GLN A O 1
ATOM 825 N N . ILE A 1 109 ? 1.961 -3.354 -4.768 1.00 98.75 109 ILE A N 1
ATOM 826 C CA . ILE A 1 109 ? 2.030 -2.017 -4.169 1.00 98.75 109 ILE A CA 1
ATOM 827 C C . ILE A 1 109 ? 2.872 -2.045 -2.895 1.00 98.75 109 ILE A C 1
ATOM 829 O O . ILE A 1 109 ? 2.578 -2.785 -1.955 1.00 98.75 109 ILE A O 1
ATOM 833 N N . PHE A 1 110 ? 3.875 -1.178 -2.829 1.00 98.56 110 PHE A N 1
ATOM 834 C CA . PHE A 1 110 ? 4.852 -1.107 -1.750 1.00 98.56 110 PHE A CA 1
ATOM 835 C C . PHE A 1 110 ? 4.924 0.297 -1.158 1.00 98.56 110 PHE A C 1
ATOM 837 O O . PHE A 1 110 ? 4.811 1.300 -1.864 1.00 98.56 110 PHE A O 1
ATOM 844 N N . TYR A 1 111 ? 5.217 0.364 0.137 1.00 97.62 111 TYR A N 1
ATOM 845 C CA . TYR A 1 111 ? 5.738 1.578 0.755 1.00 97.62 111 TYR A CA 1
ATOM 846 C C . TYR A 1 111 ? 7.255 1.486 0.856 1.00 97.62 111 TYR A C 1
ATOM 848 O O . TYR A 1 111 ? 7.813 0.478 1.305 1.00 97.62 111 TYR A O 1
ATOM 856 N N . VAL A 1 112 ? 7.929 2.551 0.423 1.00 96.81 112 VAL A N 1
ATOM 857 C CA . VAL A 1 112 ? 9.387 2.582 0.298 1.00 96.81 112 VAL A CA 1
ATOM 858 C C . VAL A 1 112 ? 9.938 3.767 1.078 1.00 96.81 112 VAL A C 1
ATOM 860 O O . VAL A 1 112 ? 9.529 4.908 0.894 1.00 96.81 112 VAL A O 1
ATOM 863 N N . LEU A 1 113 ? 10.894 3.502 1.968 1.00 94.62 113 LEU A N 1
ATOM 864 C CA . LEU A 1 113 ? 11.590 4.574 2.677 1.00 94.62 113 LEU A CA 1
ATOM 865 C C . LEU A 1 113 ? 12.483 5.340 1.687 1.00 94.62 113 LEU A C 1
ATOM 867 O O . LEU A 1 113 ? 13.163 4.694 0.888 1.00 94.62 113 LEU A O 1
ATOM 871 N N . PRO A 1 114 ? 12.587 6.678 1.758 1.00 93.44 114 PRO A N 1
ATOM 872 C CA . PRO A 1 114 ? 13.297 7.448 0.731 1.00 93.44 114 PRO A CA 1
ATOM 873 C C . PRO A 1 114 ? 14.764 7.061 0.562 1.00 93.44 114 PRO A C 1
ATOM 875 O O . PRO A 1 114 ? 15.238 6.840 -0.548 1.00 93.44 114 PRO A O 1
ATOM 878 N N . HIS A 1 115 ? 15.461 6.842 1.679 1.00 92.69 115 HIS A N 1
ATOM 879 C CA . HIS A 1 115 ? 16.852 6.380 1.695 1.00 92.69 115 HIS A CA 1
ATOM 880 C C . HIS A 1 115 ? 17.031 4.928 1.202 1.00 92.69 115 HIS A C 1
ATOM 882 O O . HIS A 1 115 ? 18.156 4.437 1.117 1.00 92.69 115 HIS A O 1
ATOM 888 N N . LYS A 1 116 ? 15.933 4.216 0.923 1.00 94.12 116 LYS A N 1
ATOM 889 C CA . LYS A 1 116 ? 15.902 2.863 0.359 1.00 94.12 116 LYS A CA 1
ATOM 890 C C . LYS A 1 116 ? 15.399 2.819 -1.079 1.00 94.12 116 LYS A C 1
ATOM 892 O O . LYS A 1 116 ? 15.467 1.738 -1.655 1.00 94.12 116 LYS A O 1
ATOM 897 N N . LEU A 1 117 ? 14.955 3.934 -1.672 1.00 95.19 117 LEU A N 1
ATOM 898 C CA . LEU A 1 117 ? 14.355 3.915 -3.010 1.00 95.19 117 LEU A CA 1
ATOM 899 C C . LEU A 1 117 ? 15.297 3.315 -4.056 1.00 95.19 117 LEU A C 1
ATOM 901 O O . LEU A 1 117 ? 14.916 2.378 -4.744 1.00 95.19 117 LEU A O 1
ATOM 905 N N . HIS A 1 118 ? 16.540 3.793 -4.126 1.00 94.25 118 HIS A N 1
ATOM 906 C CA . HIS A 1 118 ? 17.517 3.280 -5.089 1.00 94.25 118 HIS A CA 1
ATOM 907 C C . HIS A 1 118 ? 17.743 1.769 -4.931 1.00 94.25 118 HIS A C 1
ATOM 909 O O . HIS A 1 118 ? 17.691 1.016 -5.897 1.00 94.25 118 HIS A O 1
ATOM 915 N N . GLN A 1 119 ? 17.948 1.306 -3.692 1.00 94.69 119 GLN A N 1
ATOM 916 C CA . GLN A 1 119 ? 18.095 -0.122 -3.403 1.00 94.69 119 GLN A CA 1
ATOM 917 C C . GLN A 1 119 ? 16.857 -0.914 -3.846 1.00 94.69 119 GLN A C 1
ATOM 919 O O . GLN A 1 119 ? 16.992 -1.992 -4.415 1.00 94.69 119 GLN A O 1
ATOM 924 N N . PHE A 1 120 ? 15.663 -0.385 -3.575 1.00 97.00 120 PHE A N 1
ATOM 925 C CA . PHE A 1 120 ? 14.408 -1.013 -3.959 1.00 97.00 120 PHE A CA 1
ATOM 926 C C . PHE A 1 120 ? 14.274 -1.118 -5.481 1.00 97.00 120 PHE A C 1
ATOM 928 O O . PHE A 1 120 ? 13.958 -2.196 -5.966 1.00 97.00 120 PHE A O 1
ATOM 935 N N . ILE A 1 121 ? 14.555 -0.048 -6.232 1.00 97.00 121 ILE A N 1
ATOM 936 C CA . ILE A 1 121 ? 14.472 -0.042 -7.700 1.00 97.00 121 ILE A CA 1
ATOM 937 C C . ILE A 1 121 ? 15.466 -1.043 -8.305 1.00 97.00 121 ILE A C 1
ATOM 939 O O . ILE A 1 121 ? 15.107 -1.787 -9.217 1.00 97.00 121 ILE A O 1
ATOM 943 N N . GLU A 1 122 ? 16.695 -1.111 -7.785 1.00 95.94 122 GLU A N 1
ATOM 944 C CA . GLU A 1 122 ? 17.697 -2.086 -8.232 1.00 95.94 122 GLU A CA 1
ATOM 945 C C . GLU A 1 122 ? 17.239 -3.532 -8.014 1.00 95.94 122 GLU A C 1
ATOM 947 O O . GLU A 1 122 ? 17.240 -4.343 -8.946 1.00 95.94 122 GLU A O 1
ATOM 952 N N . GLU A 1 123 ? 16.798 -3.851 -6.792 1.00 97.44 123 GLU A N 1
ATOM 953 C CA . GLU A 1 123 ? 16.287 -5.180 -6.446 1.00 97.44 123 GLU A CA 1
ATOM 954 C C . GLU A 1 123 ? 15.026 -5.515 -7.270 1.00 97.44 123 GLU A C 1
ATOM 956 O O . GLU A 1 123 ? 14.919 -6.617 -7.810 1.00 97.44 123 GLU A O 1
ATOM 961 N N . ALA A 1 124 ? 14.101 -4.564 -7.429 1.00 97.94 124 ALA A N 1
ATOM 962 C CA . ALA A 1 124 ? 12.868 -4.737 -8.190 1.00 97.94 124 ALA A CA 1
ATOM 963 C C . ALA A 1 124 ? 13.140 -4.954 -9.683 1.00 97.94 124 ALA A C 1
ATOM 965 O O . ALA A 1 124 ? 12.657 -5.932 -10.241 1.00 97.94 124 ALA A O 1
ATOM 966 N N . SER A 1 125 ? 13.951 -4.115 -10.329 1.00 97.44 125 SER A N 1
ATOM 967 C CA . SER A 1 125 ? 14.313 -4.266 -11.748 1.00 97.44 125 SER A CA 1
ATOM 968 C C . SER A 1 125 ? 14.988 -5.615 -12.016 1.00 97.44 125 SER A C 1
ATOM 970 O O . SER A 1 125 ? 14.653 -6.295 -12.986 1.00 97.44 125 SER A O 1
ATOM 972 N N . SER A 1 126 ? 15.874 -6.063 -11.117 1.00 97.56 126 SER A N 1
ATOM 973 C CA . SER A 1 126 ? 16.529 -7.371 -11.236 1.00 97.56 126 SER A CA 1
ATOM 974 C C . SER A 1 126 ? 15.554 -8.550 -11.109 1.00 97.56 126 SER A C 1
ATOM 976 O O . SER A 1 126 ? 15.747 -9.564 -11.778 1.00 97.56 126 SER A O 1
ATOM 978 N N . ILE A 1 127 ? 14.527 -8.442 -10.259 1.00 98.06 127 ILE A N 1
ATOM 979 C CA . ILE A 1 127 ? 13.617 -9.554 -9.931 1.00 98.06 127 ILE A CA 1
ATOM 980 C C . ILE A 1 127 ? 12.362 -9.569 -10.822 1.00 98.06 127 ILE A C 1
ATOM 982 O O . ILE A 1 127 ? 11.946 -10.635 -11.271 1.00 98.06 127 ILE A O 1
ATOM 986 N N . PHE A 1 128 ? 11.752 -8.412 -11.081 1.00 98.00 128 PHE A N 1
ATOM 987 C CA . PHE A 1 128 ? 10.540 -8.261 -11.900 1.00 98.00 128 PHE A CA 1
ATOM 988 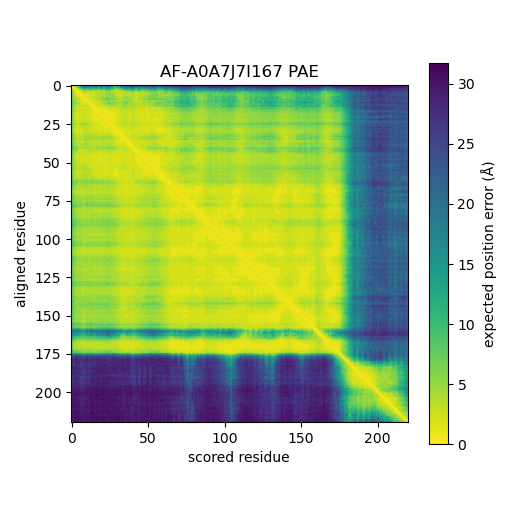C C . PHE A 1 128 ? 10.852 -8.155 -13.400 1.00 98.00 128 PHE A C 1
ATOM 990 O O . PHE A 1 128 ? 9.994 -8.490 -14.225 1.00 98.00 128 PHE A O 1
ATOM 997 N N . GLY A 1 129 ? 12.072 -7.716 -13.736 1.00 97.31 129 GLY A N 1
ATOM 998 C CA . GLY A 1 129 ? 12.533 -7.391 -15.083 1.00 97.31 129 GLY A CA 1
ATOM 999 C C . GLY A 1 129 ? 12.455 -5.888 -15.369 1.00 97.31 129 GLY A C 1
ATOM 1000 O O . GLY A 1 129 ? 11.436 -5.254 -15.109 1.00 97.31 129 GLY A O 1
ATOM 1001 N N . GLY A 1 130 ? 13.516 -5.320 -15.952 1.00 96.56 130 GLY A N 1
ATOM 1002 C CA . GLY A 1 130 ? 13.633 -3.873 -16.185 1.00 96.56 130 GLY A CA 1
ATOM 1003 C C . GLY A 1 130 ? 12.536 -3.267 -17.069 1.00 96.56 130 GLY A C 1
ATOM 1004 O O . GLY A 1 130 ? 12.198 -2.106 -16.894 1.00 96.56 130 GLY A O 1
ATOM 1005 N N . CYS A 1 131 ? 11.924 -4.052 -17.962 1.00 97.25 131 CYS A N 1
ATOM 1006 C CA . CYS A 1 131 ? 10.832 -3.594 -18.834 1.00 97.25 131 CYS A CA 1
ATOM 1007 C C . CYS A 1 131 ? 9.456 -3.535 -18.144 1.00 97.25 131 CYS A C 1
ATOM 1009 O O . CYS A 1 131 ? 8.489 -3.132 -18.783 1.00 97.25 131 CYS A O 1
ATOM 1011 N N . ARG A 1 132 ? 9.332 -3.977 -16.883 1.00 97.81 132 ARG A N 1
ATOM 1012 C CA . ARG A 1 132 ? 8.046 -3.972 -16.173 1.00 97.81 132 ARG A CA 1
ATOM 1013 C C . ARG A 1 132 ? 7.591 -2.540 -15.911 1.00 97.81 132 ARG A C 1
ATOM 1015 O O . ARG A 1 132 ? 8.400 -1.742 -15.432 1.00 97.81 132 ARG A O 1
ATOM 1022 N N . GLN A 1 133 ? 6.320 -2.239 -16.178 1.00 98.50 133 GLN A N 1
ATOM 1023 C CA . GLN A 1 133 ? 5.768 -0.918 -15.888 1.00 98.50 133 GLN A CA 1
ATOM 1024 C C . GLN A 1 133 ? 5.657 -0.689 -14.378 1.00 98.50 133 GLN A C 1
ATOM 1026 O O . GLN A 1 133 ? 5.435 -1.613 -13.590 1.00 98.50 133 GLN A O 1
ATOM 1031 N N . CYS A 1 134 ? 5.830 0.557 -13.960 1.00 98.62 134 CYS A N 1
ATOM 1032 C CA . CYS A 1 134 ? 5.711 0.972 -12.575 1.00 98.62 134 CYS A CA 1
ATOM 1033 C C . CYS A 1 134 ? 5.279 2.437 -12.458 1.00 98.62 134 CYS A C 1
ATOM 1035 O O . CYS A 1 134 ? 5.437 3.236 -13.383 1.00 98.62 134 CYS A O 1
ATOM 1037 N N . ALA A 1 135 ? 4.744 2.776 -11.289 1.00 98.56 135 ALA A N 1
ATOM 1038 C CA . ALA A 1 135 ? 4.404 4.136 -10.907 1.00 98.56 135 ALA A CA 1
ATOM 1039 C C . ALA A 1 135 ? 4.994 4.455 -9.530 1.00 98.56 135 ALA A C 1
ATOM 1041 O O . ALA A 1 135 ? 5.013 3.613 -8.629 1.00 98.56 135 ALA A O 1
ATOM 1042 N N . ILE A 1 136 ? 5.480 5.681 -9.361 1.00 97.81 136 ILE A N 1
ATOM 1043 C CA . ILE A 1 136 ? 6.105 6.166 -8.132 1.00 97.81 136 ILE A CA 1
ATOM 1044 C C . ILE A 1 136 ? 5.389 7.451 -7.737 1.00 97.81 136 ILE A C 1
ATOM 1046 O O . ILE A 1 136 ? 5.548 8.485 -8.382 1.00 97.81 136 ILE A O 1
ATOM 1050 N N . ALA A 1 137 ? 4.607 7.375 -6.666 1.00 97.62 137 ALA A N 1
ATOM 1051 C CA . ALA A 1 137 ? 3.896 8.508 -6.097 1.00 97.62 137 ALA A CA 1
ATOM 1052 C C . ALA A 1 137 ? 4.643 9.003 -4.860 1.00 97.62 137 ALA A C 1
ATOM 1054 O O . ALA A 1 137 ? 4.868 8.240 -3.913 1.00 97.62 137 ALA A O 1
ATOM 1055 N N . ARG A 1 138 ? 5.033 10.274 -4.863 1.00 95.56 138 ARG A N 1
ATOM 1056 C CA . ARG A 1 138 ? 5.814 10.901 -3.799 1.00 95.56 138 ARG A CA 1
ATOM 1057 C C . ARG A 1 138 ? 5.060 12.078 -3.224 1.00 95.56 138 ARG A C 1
ATOM 1059 O O . ARG A 1 138 ? 4.491 12.861 -3.975 1.00 95.56 138 ARG A O 1
ATOM 1066 N N . GLU A 1 139 ? 5.108 12.208 -1.900 1.00 94.94 139 GLU A N 1
ATOM 1067 C CA . GLU A 1 139 ? 4.583 13.381 -1.188 1.00 94.94 139 GLU A CA 1
ATOM 1068 C C . GLU A 1 139 ? 3.148 13.750 -1.608 1.00 94.94 139 GLU A C 1
ATOM 1070 O O . GLU A 1 139 ? 2.806 14.925 -1.724 1.00 94.94 139 GLU A O 1
ATOM 1075 N N . MET A 1 140 ? 2.308 12.735 -1.843 1.00 94.69 140 MET A N 1
ATOM 1076 C CA . MET A 1 140 ? 0.921 12.927 -2.271 1.00 94.69 140 MET A CA 1
ATOM 1077 C C . MET A 1 140 ? 0.180 13.867 -1.321 1.00 94.69 140 MET A C 1
ATOM 1079 O O . MET A 1 140 ? 0.287 13.750 -0.099 1.00 94.69 140 MET A O 1
ATOM 1083 N N . THR A 1 141 ? -0.604 14.771 -1.899 1.00 94.62 141 THR A N 1
ATOM 1084 C CA . THR A 1 141 ? -1.364 15.865 -1.280 1.00 94.62 141 THR A CA 1
ATOM 1085 C C . THR A 1 141 ? -0.526 17.005 -0.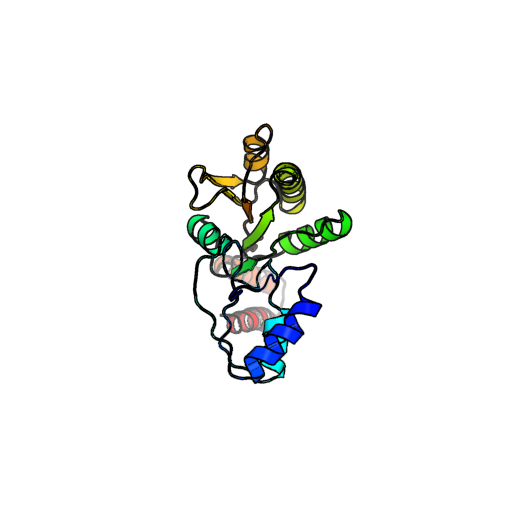686 1.00 94.62 141 THR A C 1
ATOM 1087 O O . THR A 1 141 ? -1.085 17.929 -0.090 1.00 94.62 141 THR A O 1
ATOM 1090 N N . LYS A 1 142 ? 0.807 16.987 -0.846 1.00 92.88 142 LYS A N 1
ATOM 1091 C CA . LYS A 1 142 ? 1.731 17.998 -0.297 1.00 92.88 142 LYS A CA 1
ATOM 1092 C C . LYS A 1 142 ? 2.283 18.921 -1.393 1.00 92.88 142 LYS A C 1
ATOM 1094 O O . LYS A 1 142 ? 2.141 18.678 -2.583 1.00 92.88 142 LYS A O 1
ATOM 1099 N N . ILE A 1 143 ? 2.976 19.991 -0.985 1.00 93.25 143 ILE A N 1
ATOM 1100 C CA . ILE A 1 143 ? 3.563 21.006 -1.894 1.00 93.25 143 ILE A CA 1
ATOM 1101 C C . ILE A 1 143 ? 4.539 20.393 -2.914 1.00 93.25 143 ILE A C 1
ATOM 1103 O O . ILE A 1 143 ? 4.680 20.904 -4.021 1.00 93.25 143 ILE A O 1
ATOM 1107 N N . HIS A 1 144 ? 5.228 19.319 -2.530 1.00 92.31 144 HIS A N 1
ATOM 1108 C CA . HIS A 1 144 ? 6.212 18.622 -3.360 1.00 92.31 144 HIS A CA 1
ATOM 1109 C C . HIS A 1 144 ? 5.668 17.312 -3.941 1.00 92.31 144 HIS A C 1
ATOM 1111 O O . HIS A 1 144 ? 6.449 16.389 -4.170 1.00 92.31 144 HIS A O 1
ATOM 1117 N N . GLU A 1 145 ? 4.349 17.224 -4.134 1.00 95.00 145 GLU A N 1
ATOM 1118 C CA . GLU A 1 145 ? 3.716 16.083 -4.789 1.00 95.00 145 GLU A CA 1
ATOM 1119 C C . GLU A 1 145 ? 4.337 15.834 -6.168 1.00 95.00 145 GLU A C 1
ATOM 1121 O O . GLU A 1 145 ? 4.479 16.742 -6.989 1.00 95.00 145 GLU A O 1
ATOM 1126 N N . GLU A 1 146 ? 4.715 14.584 -6.413 1.00 94.50 146 GLU A N 1
ATOM 1127 C CA . GLU A 1 146 ? 5.305 14.142 -7.669 1.00 94.50 146 GLU A CA 1
ATOM 1128 C C . GLU A 1 146 ? 4.772 12.752 -8.003 1.00 94.50 146 GLU A C 1
ATOM 1130 O O . GLU A 1 146 ? 4.779 11.847 -7.164 1.00 94.50 146 GLU A O 1
ATOM 1135 N N . PHE A 1 147 ? 4.331 12.578 -9.245 1.00 96.31 147 PHE A N 1
ATOM 1136 C CA . PHE A 1 147 ? 3.869 11.300 -9.758 1.00 96.31 147 PHE A CA 1
ATOM 1137 C C . PHE A 1 147 ? 4.661 10.948 -11.011 1.00 96.31 147 PHE A C 1
ATOM 1139 O O . PHE A 1 147 ? 4.661 11.698 -11.987 1.00 96.31 147 PHE A O 1
ATOM 1146 N N . TRP A 1 148 ? 5.358 9.818 -10.972 1.00 96.62 148 TRP A N 1
ATOM 1147 C CA . TRP A 1 148 ? 6.207 9.347 -12.060 1.00 96.62 148 TRP A CA 1
ATOM 1148 C C . TRP A 1 148 ? 5.721 7.986 -12.557 1.00 96.62 148 TRP A C 1
ATOM 1150 O O . TRP A 1 148 ? 5.323 7.147 -11.752 1.00 96.62 148 TRP A O 1
ATOM 1160 N N . CYS A 1 149 ? 5.754 7.761 -13.870 1.00 98.06 149 CYS A N 1
ATOM 1161 C CA . CYS A 1 149 ? 5.379 6.501 -14.514 1.00 98.06 149 CYS A CA 1
ATOM 1162 C C . CYS A 1 149 ? 6.402 6.131 -15.586 1.00 98.06 149 CYS A C 1
ATOM 1164 O O . CYS A 1 149 ? 6.921 7.009 -16.277 1.00 98.06 149 CYS A O 1
ATOM 1166 N N . GLY A 1 150 ? 6.638 4.834 -15.747 1.00 98.00 150 GLY A N 1
ATOM 1167 C CA . GLY A 1 150 ? 7.530 4.280 -1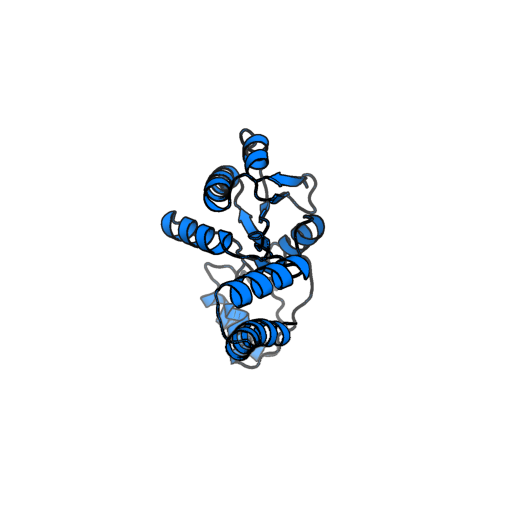6.758 1.00 98.00 150 GLY A CA 1
ATOM 1168 C C . GLY A 1 150 ? 7.960 2.867 -16.391 1.00 98.00 150 GLY A C 1
ATOM 1169 O O . GLY A 1 150 ? 7.392 2.223 -15.510 1.00 98.00 150 GLY A O 1
ATOM 1170 N N . THR A 1 151 ? 9.003 2.379 -17.040 1.00 98.50 151 THR A N 1
ATOM 1171 C CA . THR A 1 151 ? 9.581 1.065 -16.754 1.00 98.50 151 THR A CA 1
ATOM 1172 C C . THR A 1 151 ? 10.521 1.100 -15.548 1.00 98.50 151 THR A C 1
ATOM 1174 O O . THR A 1 151 ? 11.104 2.132 -15.213 1.00 98.50 151 THR A O 1
ATOM 1177 N N . LEU A 1 152 ? 10.737 -0.046 -14.897 1.00 98.12 152 LEU A N 1
ATOM 1178 C CA . LEU A 1 152 ? 11.713 -0.156 -13.805 1.00 98.12 152 LEU A CA 1
ATOM 1179 C C . LEU A 1 152 ? 13.135 0.257 -14.226 1.00 98.12 152 LEU A C 1
ATOM 1181 O O . LEU A 1 152 ? 13.896 0.749 -13.396 1.00 98.12 152 LEU A O 1
ATOM 1185 N N . GLU A 1 153 ? 13.503 0.073 -15.494 1.00 97.25 153 GLU A N 1
ATOM 1186 C CA . GLU A 1 153 ? 14.789 0.522 -16.032 1.00 97.25 153 GLU A CA 1
ATOM 1187 C C . GLU A 1 153 ? 14.858 2.049 -16.173 1.00 97.25 153 GLU A C 1
ATOM 1189 O O . GLU A 1 153 ? 15.842 2.671 -15.774 1.00 97.25 153 GLU A O 1
ATOM 1194 N N . GLU A 1 154 ? 13.793 2.688 -16.657 1.00 97.44 154 GLU A N 1
ATOM 1195 C CA . GLU A 1 154 ? 13.715 4.153 -16.700 1.00 97.44 154 GLU A CA 1
ATOM 1196 C C . GLU A 1 154 ? 13.724 4.753 -15.287 1.00 97.44 154 GLU A C 1
ATOM 1198 O O . GLU A 1 154 ? 14.371 5.777 -15.054 1.00 97.44 154 GLU A O 1
ATOM 1203 N N . ALA A 1 155 ? 13.091 4.079 -14.319 1.00 96.19 155 ALA A N 1
ATOM 1204 C CA . ALA A 1 155 ? 13.110 4.483 -12.916 1.00 96.19 155 ALA A CA 1
ATOM 1205 C C . ALA A 1 155 ? 14.536 4.486 -12.342 1.00 96.19 155 ALA A C 1
ATOM 1207 O O . ALA A 1 155 ? 14.900 5.405 -11.606 1.00 96.19 155 ALA A O 1
ATOM 1208 N N . LYS A 1 156 ? 15.377 3.503 -12.702 1.00 93.56 156 LYS A N 1
ATOM 1209 C CA . LYS A 1 156 ? 16.797 3.490 -12.303 1.00 93.56 156 LYS A CA 1
ATOM 1210 C C . LYS A 1 156 ? 17.513 4.748 -12.760 1.00 93.56 156 LYS A C 1
ATOM 1212 O O . LYS A 1 156 ? 18.201 5.375 -11.961 1.00 93.56 156 LYS A O 1
ATOM 1217 N N . GLY A 1 157 ? 17.322 5.128 -14.023 1.00 92.12 157 GLY A N 1
ATOM 1218 C CA . GLY A 1 157 ? 17.915 6.338 -14.588 1.00 92.12 157 GLY A CA 1
ATOM 1219 C C . GLY A 1 157 ? 17.400 7.612 -13.916 1.00 92.12 157 GLY A C 1
ATOM 1220 O O . GLY A 1 157 ? 18.195 8.464 -13.519 1.00 92.12 157 GLY A O 1
ATOM 1221 N N . ALA A 1 158 ? 16.080 7.725 -13.739 1.00 91.94 158 ALA A N 1
ATOM 1222 C CA . ALA A 1 158 ? 15.431 8.913 -13.183 1.00 91.94 158 ALA A CA 1
ATOM 1223 C C . ALA A 1 158 ? 15.801 9.176 -11.711 1.00 91.94 158 ALA A C 1
ATOM 1225 O O . ALA A 1 158 ? 15.951 10.329 -11.303 1.00 91.94 158 ALA A O 1
ATOM 1226 N N . PHE A 1 159 ? 15.991 8.118 -10.918 1.00 89.81 159 PHE A N 1
ATOM 1227 C CA . PHE A 1 159 ? 16.240 8.210 -9.475 1.00 89.81 159 PHE A CA 1
ATOM 1228 C C . PHE A 1 159 ? 17.687 7.868 -9.071 1.00 89.81 159 PHE A C 1
ATOM 1230 O O . PHE A 1 159 ? 17.964 7.663 -7.889 1.00 89.81 159 PHE A O 1
ATOM 1237 N N . LEU A 1 160 ? 18.629 7.845 -10.025 1.00 80.44 160 LEU A N 1
ATOM 1238 C CA . LEU A 1 160 ? 20.041 7.519 -9.772 1.00 80.44 160 LEU A CA 1
ATOM 1239 C C . LEU A 1 160 ? 20.742 8.557 -8.881 1.00 80.44 160 LEU A C 1
ATOM 1241 O O . LEU A 1 160 ? 21.508 8.217 -7.981 1.00 80.44 160 LEU A O 1
ATOM 1245 N N . THR A 1 161 ? 20.500 9.841 -9.153 1.00 74.31 161 THR A N 1
ATOM 1246 C CA . THR A 1 161 ? 21.210 10.972 -8.527 1.00 74.31 161 THR A CA 1
ATOM 1247 C C . THR A 1 161 ? 20.333 11.781 -7.577 1.00 74.31 161 THR A C 1
ATOM 1249 O O . THR A 1 161 ? 20.844 12.572 -6.783 1.00 74.31 161 THR A O 1
ATOM 1252 N N . CYS A 1 162 ? 19.016 11.572 -7.617 1.00 70.38 162 CYS A N 1
ATOM 1253 C CA . CYS A 1 162 ? 18.081 12.216 -6.713 1.00 70.38 162 CYS A CA 1
ATOM 1254 C C . CYS A 1 162 ? 17.874 11.326 -5.486 1.00 70.38 162 CYS A C 1
ATOM 1256 O O . CYS A 1 162 ? 17.337 10.228 -5.603 1.00 70.38 162 CYS A O 1
ATOM 1258 N N . GLN A 1 163 ? 18.268 11.795 -4.299 1.00 74.19 163 GLN A N 1
ATOM 1259 C CA . GLN A 1 163 ? 17.741 11.216 -3.065 1.00 74.19 163 GLN A CA 1
ATOM 1260 C C . GLN A 1 163 ? 16.371 11.838 -2.802 1.00 74.19 163 GLN A C 1
ATOM 1262 O O . GLN A 1 163 ? 16.312 12.984 -2.338 1.00 74.19 163 GLN A O 1
ATOM 1267 N N . PRO A 1 164 ? 15.270 11.125 -3.094 1.00 81.19 164 PRO A N 1
ATOM 1268 C CA . PRO A 1 164 ? 13.953 11.635 -2.772 1.00 81.19 164 PRO A CA 1
ATOM 1269 C C . PRO A 1 164 ? 13.847 11.846 -1.260 1.00 81.19 164 PRO A C 1
ATOM 1271 O O . PRO A 1 164 ? 14.517 11.191 -0.457 1.00 81.19 164 PRO A O 1
ATOM 1274 N N . LYS A 1 165 ? 12.975 12.766 -0.870 1.00 86.50 165 LYS A N 1
ATOM 1275 C CA . LYS A 1 165 ? 12.532 12.946 0.513 1.00 86.50 165 LYS A CA 1
ATOM 1276 C C . LYS A 1 165 ? 11.040 12.649 0.592 1.00 86.50 165 LYS A C 1
ATOM 1278 O O . LYS A 1 165 ? 10.365 12.661 -0.438 1.00 86.50 165 LYS A O 1
ATOM 1283 N N . GLY A 1 166 ? 10.561 12.424 1.811 1.00 90.25 166 GLY A N 1
ATOM 1284 C CA . GLY A 1 166 ? 9.135 12.317 2.095 1.00 90.25 166 GLY A CA 1
ATOM 1285 C C . GLY A 1 166 ? 8.586 10.895 2.096 1.00 90.25 166 GLY A C 1
ATOM 1286 O O . GLY A 1 166 ? 9.280 9.945 2.443 1.00 90.25 166 GLY A O 1
ATOM 1287 N N . GLU A 1 167 ? 7.322 10.754 1.738 1.00 94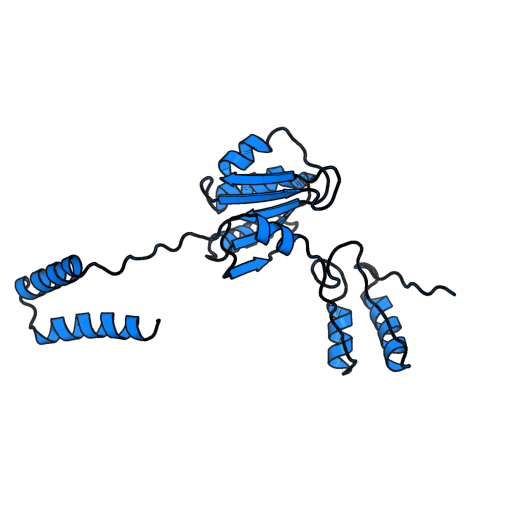.44 167 GLU A N 1
ATOM 1288 C CA . GLU A 1 167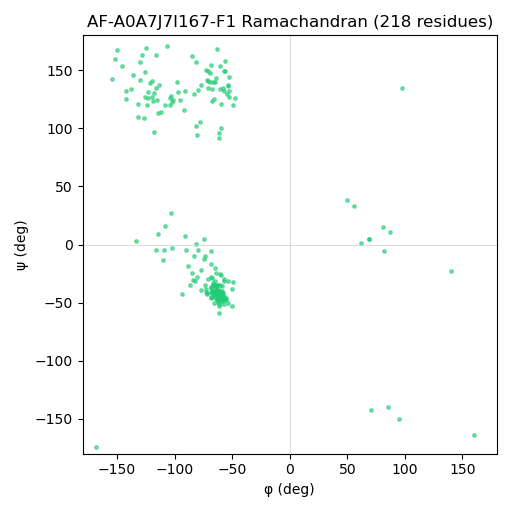 ? 6.620 9.476 1.630 1.00 94.44 167 GLU A CA 1
ATOM 1289 C C . GLU A 1 167 ? 6.603 8.997 0.182 1.00 94.44 167 GLU A C 1
ATOM 1291 O O . GLU A 1 167 ? 6.417 9.796 -0.737 1.00 94.44 167 GLU A O 1
ATOM 1296 N N . ILE A 1 168 ? 6.798 7.691 -0.022 1.00 97.06 168 ILE A N 1
ATOM 1297 C CA . ILE A 1 168 ? 6.852 7.084 -1.353 1.00 97.06 168 ILE A CA 1
ATOM 1298 C C . ILE A 1 168 ? 5.961 5.846 -1.388 1.00 97.06 168 ILE A C 1
ATOM 1300 O O . ILE A 1 168 ? 6.194 4.876 -0.659 1.00 97.06 168 ILE A O 1
ATOM 1304 N N . THR A 1 169 ? 4.977 5.873 -2.283 1.00 98.25 169 THR A N 1
ATOM 1305 C CA . THR A 1 169 ? 4.226 4.689 -2.705 1.00 98.25 169 THR A CA 1
ATOM 1306 C C . THR A 1 169 ? 4.755 4.236 -4.057 1.00 98.25 169 THR A C 1
ATOM 1308 O O . THR A 1 169 ? 4.793 5.017 -5.004 1.00 98.25 169 THR A O 1
ATOM 1311 N N . PHE A 1 170 ? 5.170 2.977 -4.141 1.00 98.62 170 PHE A N 1
ATOM 1312 C CA . PHE A 1 170 ? 5.725 2.376 -5.345 1.00 98.62 170 PHE A CA 1
ATOM 1313 C C . PHE A 1 170 ? 4.791 1.274 -5.831 1.00 98.62 170 PHE A C 1
ATOM 1315 O O . PHE A 1 170 ? 4.484 0.348 -5.083 1.00 98.62 170 PHE A O 1
ATOM 1322 N N . LEU A 1 171 ? 4.354 1.358 -7.079 1.00 98.81 171 LEU A N 1
ATOM 1323 C CA . LEU A 1 171 ? 3.469 0.391 -7.707 1.00 98.81 171 LEU A CA 1
ATOM 1324 C C . LEU A 1 171 ? 4.208 -0.273 -8.858 1.00 98.81 171 LEU A C 1
ATOM 1326 O O . LEU A 1 171 ? 4.860 0.412 -9.640 1.00 98.81 171 LEU A O 1
ATOM 1330 N N . ILE A 1 172 ? 4.118 -1.593 -8.963 1.00 98.75 172 ILE A N 1
ATOM 1331 C CA . ILE A 1 172 ? 4.715 -2.373 -10.045 1.00 98.75 172 ILE A CA 1
ATOM 1332 C C . ILE A 1 172 ? 3.607 -3.168 -10.713 1.00 98.75 172 ILE A C 1
ATOM 1334 O O . ILE A 1 172 ? 2.819 -3.837 -10.042 1.00 98.75 172 ILE A O 1
ATOM 1338 N N . GLU A 1 173 ? 3.567 -3.103 -12.036 1.00 98.50 173 GLU A N 1
ATOM 1339 C CA . GLU A 1 173 ? 2.678 -3.903 -12.863 1.00 98.50 173 GLU A CA 1
ATOM 1340 C C . GLU A 1 173 ? 2.834 -5.390 -12.528 1.00 98.50 173 GLU A C 1
ATOM 1342 O O . GLU A 1 173 ? 3.947 -5.918 -12.375 1.00 98.50 173 GLU A O 1
ATOM 1347 N N . GLY A 1 174 ? 1.705 -6.083 -12.421 1.00 97.25 174 GLY A N 1
ATOM 1348 C CA . GLY A 1 174 ? 1.711 -7.524 -12.254 1.00 97.25 174 GLY A CA 1
ATOM 1349 C C . GLY A 1 174 ? 2.331 -8.243 -13.453 1.00 97.25 174 GLY A C 1
ATOM 1350 O O . GLY A 1 174 ? 2.674 -7.664 -14.485 1.00 97.25 174 GLY A O 1
ATOM 1351 N N . LYS A 1 175 ? 2.602 -9.532 -13.295 1.00 96.50 175 LYS A N 1
ATOM 1352 C CA . LYS A 1 175 ? 3.188 -10.346 -14.351 1.00 96.50 175 LYS A CA 1
ATOM 1353 C C . LYS A 1 175 ? 2.183 -10.443 -15.487 1.00 96.50 175 LYS A C 1
ATOM 1355 O O . LYS A 1 175 ? 1.065 -10.898 -15.267 1.00 96.50 175 LYS A O 1
ATOM 1360 N N . ALA A 1 176 ? 2.614 -10.074 -16.694 1.00 86.06 176 ALA A N 1
ATOM 1361 C CA . ALA A 1 176 ? 1.826 -10.304 -17.891 1.00 86.06 176 ALA A CA 1
ATOM 1362 C C . ALA A 1 176 ? 1.372 -11.767 -17.904 1.00 86.06 176 ALA A C 1
ATOM 1364 O O . ALA A 1 176 ? 2.196 -12.692 -17.877 1.00 86.06 176 ALA A O 1
ATOM 1365 N N . ASN A 1 177 ? 0.058 -11.973 -17.922 1.00 66.88 177 ASN A N 1
ATOM 1366 C CA . ASN A 1 177 ? -0.471 -13.265 -18.294 1.00 66.88 177 ASN A CA 1
ATOM 1367 C C . ASN A 1 177 ? 0.035 -13.520 -19.707 1.00 66.88 177 ASN A C 1
ATOM 1369 O O . ASN A 1 177 ? -0.254 -12.743 -20.617 1.00 66.88 177 ASN A O 1
ATOM 1373 N N . CYS A 1 178 ? 0.778 -14.609 -19.909 1.00 47.72 178 CYS A N 1
ATOM 1374 C CA . CYS A 1 178 ? 0.764 -15.225 -21.222 1.00 47.72 178 CYS A CA 1
ATOM 1375 C C . CYS A 1 178 ? -0.692 -15.630 -21.427 1.00 47.72 178 CYS A C 1
ATOM 1377 O O . CYS A 1 178 ? -1.114 -16.692 -20.969 1.00 47.72 178 CYS A O 1
ATOM 1379 N N . VAL A 1 179 ? -1.485 -14.743 -22.026 1.00 49.16 179 VAL A N 1
ATOM 1380 C CA . VAL A 1 179 ? -2.726 -15.144 -22.655 1.00 49.16 179 VAL A CA 1
ATOM 1381 C C . VAL A 1 179 ? -2.249 -16.137 -23.698 1.00 49.16 179 VAL A C 1
ATOM 1383 O O . VAL A 1 179 ? -1.657 -15.762 -24.706 1.00 49.16 179 VAL A O 1
ATOM 1386 N N . VAL A 1 180 ? -2.371 -17.426 -23.387 1.00 48.09 180 VAL A N 1
ATOM 1387 C CA . VAL A 1 180 ? -2.378 -18.437 -24.429 1.00 48.09 180 VAL A CA 1
ATOM 1388 C C . VAL A 1 180 ? -3.608 -18.052 -25.227 1.00 48.09 180 VAL A C 1
ATOM 1390 O O . VAL A 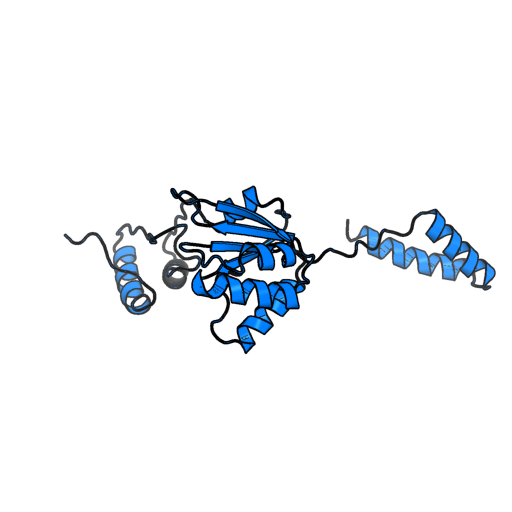1 180 ? -4.727 -18.317 -24.782 1.00 48.09 180 VAL A O 1
ATOM 1393 N N . GLU A 1 181 ? -3.410 -17.293 -26.307 1.00 48.75 181 GLU A N 1
ATOM 1394 C CA . GLU A 1 181 ? -4.478 -17.028 -27.257 1.00 48.75 181 GLU A CA 1
ATOM 1395 C C . GLU A 1 181 ? -5.113 -18.382 -27.544 1.00 48.75 181 GLU A C 1
ATOM 1397 O O . GLU A 1 181 ? -4.415 -19.368 -27.812 1.00 48.75 181 GLU A O 1
ATOM 1402 N N . ALA A 1 182 ? -6.432 -18.471 -27.359 1.00 56.44 182 ALA A N 1
ATOM 1403 C CA . ALA A 1 182 ? -7.134 -19.670 -27.765 1.00 56.44 182 ALA A CA 1
ATOM 1404 C C . ALA A 1 182 ? -6.748 -19.912 -29.231 1.00 56.44 182 ALA A C 1
ATOM 1406 O O . ALA A 1 182 ? -6.842 -18.961 -30.012 1.00 56.44 182 ALA A O 1
ATOM 1407 N N . PRO A 1 183 ? -6.266 -21.117 -29.593 1.00 63.56 183 PRO A N 1
ATOM 1408 C CA . PRO A 1 183 ? -5.870 -21.370 -30.963 1.00 63.56 183 PRO A CA 1
ATOM 1409 C C . PRO A 1 183 ? -7.033 -20.990 -31.877 1.00 63.56 183 PRO A C 1
ATOM 1411 O O . PRO A 1 183 ? -8.184 -21.330 -31.583 1.00 63.56 183 PRO A O 1
ATOM 1414 N N . SER A 1 184 ? -6.747 -20.225 -32.928 1.00 72.50 184 SER A N 1
ATOM 1415 C CA . SER A 1 184 ? -7.755 -19.808 -33.896 1.00 72.50 184 SER A CA 1
ATOM 1416 C C . SER A 1 184 ? -8.455 -21.034 -34.483 1.00 72.50 184 SER A C 1
ATOM 1418 O O . SER A 1 184 ? -7.888 -22.129 -34.509 1.00 72.50 184 SER A O 1
ATOM 1420 N N . GLU A 1 185 ? -9.667 -20.866 -35.019 1.00 72.06 185 GLU A N 1
ATOM 1421 C CA . GLU A 1 185 ? -10.369 -21.955 -35.720 1.00 72.06 185 GLU A CA 1
ATOM 1422 C C . GLU A 1 185 ? -9.466 -22.621 -36.770 1.00 72.06 185 GLU A C 1
ATOM 1424 O O . GLU A 1 185 ? -9.421 -23.841 -36.864 1.00 72.06 185 GLU A O 1
ATOM 1429 N N . SER A 1 186 ? -8.639 -21.838 -37.470 1.00 73.12 186 SER A N 1
ATOM 1430 C CA . SER A 1 186 ? -7.667 -22.357 -38.437 1.00 73.12 186 SER A CA 1
ATOM 1431 C C . SER A 1 186 ? -6.534 -23.188 -37.817 1.00 73.12 186 SER A C 1
ATOM 1433 O O . SER A 1 186 ? -6.061 -24.133 -38.444 1.00 73.12 186 SER A O 1
ATOM 1435 N N . GLN A 1 187 ? -6.088 -22.874 -36.598 1.00 75.94 187 GLN A N 1
ATOM 1436 C CA . GLN A 1 187 ? -5.094 -23.677 -35.877 1.00 75.94 187 GLN A CA 1
ATOM 1437 C C . GLN A 1 187 ? -5.702 -25.002 -35.404 1.00 75.94 187 GLN A C 1
ATOM 1439 O O . GLN A 1 187 ? -5.081 -26.048 -35.580 1.00 75.94 187 GLN A O 1
ATOM 1444 N N . LEU A 1 188 ? -6.942 -24.966 -34.904 1.00 77.75 188 LEU A N 1
ATOM 1445 C CA . LEU A 1 188 ? -7.701 -26.161 -34.526 1.00 77.75 188 LEU A CA 1
ATOM 1446 C C . LEU A 1 188 ? -7.980 -27.064 -35.738 1.00 77.75 188 LEU A C 1
ATOM 1448 O O . LEU A 1 188 ? -7.804 -28.278 -35.659 1.00 77.75 188 LEU A O 1
ATOM 1452 N N . GLU A 1 189 ? -8.365 -26.487 -36.880 1.00 78.25 189 GLU A N 1
ATOM 1453 C CA . GLU A 1 189 ? -8.581 -27.232 -38.126 1.00 78.25 189 GLU A CA 1
ATOM 1454 C C . GLU A 1 189 ? -7.299 -27.896 -38.640 1.00 78.25 189 GLU A C 1
ATOM 1456 O O . GLU A 1 189 ? -7.348 -29.024 -39.137 1.00 78.25 189 GLU A O 1
ATOM 1461 N N . ASN A 1 190 ? -6.153 -27.222 -38.525 1.00 80.38 190 ASN A N 1
ATOM 1462 C CA . ASN A 1 190 ? -4.870 -27.782 -38.941 1.00 80.38 190 ASN A CA 1
ATOM 1463 C C . ASN A 1 190 ? -4.440 -28.943 -38.038 1.00 80.38 190 ASN A C 1
ATOM 1465 O O . ASN A 1 190 ? -4.100 -30.003 -38.558 1.00 80.38 190 ASN A O 1
ATOM 1469 N N . GLU A 1 191 ? -4.533 -28.798 -36.712 1.00 79.88 191 GLU A N 1
ATOM 1470 C CA . GLU A 1 191 ? -4.264 -29.898 -35.772 1.00 79.88 191 GLU A CA 1
ATOM 1471 C C . GLU A 1 191 ? -5.203 -31.088 -36.005 1.00 79.88 191 GLU A C 1
ATOM 1473 O O . GLU A 1 191 ? -4.767 -32.241 -36.026 1.00 79.88 191 GLU A O 1
ATOM 1478 N N . LEU A 1 192 ? -6.489 -30.822 -36.256 1.00 79.56 192 LEU A N 1
ATOM 1479 C CA . LEU A 1 192 ? -7.471 -31.852 -36.583 1.00 79.56 192 LEU A CA 1
ATOM 1480 C C . LEU A 1 192 ? -7.084 -32.613 -37.862 1.00 79.56 192 LEU A C 1
ATOM 1482 O O . LEU A 1 192 ? -7.131 -33.846 -37.894 1.00 79.56 192 LEU A O 1
ATOM 1486 N N . ARG A 1 193 ? -6.675 -31.894 -38.916 1.00 79.88 193 ARG A N 1
ATOM 1487 C CA . ARG A 1 193 ? -6.212 -32.497 -40.177 1.00 79.88 193 ARG A CA 1
ATOM 1488 C C . ARG A 1 193 ? -4.951 -33.327 -39.976 1.00 79.88 193 ARG A C 1
ATOM 1490 O O . ARG A 1 193 ? -4.879 -34.427 -40.526 1.00 79.88 193 ARG A O 1
ATOM 1497 N N . GLU A 1 194 ? -3.993 -32.843 -39.188 1.00 82.25 194 GLU A N 1
ATOM 1498 C CA . GLU A 1 194 ? -2.767 -33.588 -38.898 1.00 82.25 194 GLU A CA 1
ATOM 1499 C C . GLU A 1 194 ? -3.062 -34.896 -38.160 1.00 82.25 194 GLU A C 1
ATOM 1501 O O . GLU A 1 194 ? -2.598 -35.951 -38.595 1.00 82.25 194 GLU A O 1
ATOM 1506 N N . LEU A 1 195 ? -3.908 -34.872 -37.127 1.00 79.69 195 LEU A N 1
ATOM 1507 C CA . LEU A 1 195 ? -4.266 -36.067 -36.353 1.00 79.69 195 LEU A CA 1
ATOM 1508 C C . LEU A 1 195 ? -5.007 -37.119 -37.192 1.00 79.69 195 LEU A C 1
ATOM 1510 O O . LEU A 1 195 ? -4.727 -38.315 -37.076 1.00 79.69 195 LEU A O 1
ATOM 1514 N N . ILE A 1 196 ? -5.903 -36.683 -38.084 1.00 78.62 196 ILE A N 1
ATOM 1515 C CA . ILE A 1 196 ? -6.591 -37.575 -39.029 1.00 78.62 196 ILE A CA 1
ATOM 1516 C C . ILE A 1 196 ? -5.594 -38.154 -40.046 1.00 78.62 196 ILE A C 1
ATOM 1518 O O . ILE A 1 196 ? -5.630 -39.351 -40.334 1.00 78.62 196 ILE A O 1
ATOM 1522 N N . SER A 1 197 ? -4.672 -37.335 -40.566 1.00 81.12 197 SER A N 1
ATOM 1523 C CA . SER A 1 197 ? -3.646 -37.786 -41.520 1.00 81.12 197 SER A CA 1
ATOM 1524 C C . SER A 1 197 ? -2.610 -38.729 -40.895 1.00 81.12 197 SER A C 1
ATOM 1526 O O . SER A 1 197 ? -2.094 -39.615 -41.573 1.00 81.12 197 SER A O 1
ATOM 1528 N N . GLY A 1 198 ? -2.371 -38.599 -39.586 1.00 79.12 198 GLY A N 1
ATOM 1529 C CA . GLY A 1 198 ? -1.539 -39.490 -38.777 1.00 79.12 198 GLY A CA 1
ATOM 1530 C C . GLY A 1 198 ? -2.186 -40.842 -38.458 1.00 79.12 198 GLY A C 1
ATOM 1531 O O . GLY A 1 198 ? -1.603 -41.631 -37.717 1.00 79.12 198 GLY A O 1
ATOM 1532 N N . GLY A 1 199 ? -3.377 -41.126 -39.000 1.00 75.31 199 GLY A N 1
ATOM 1533 C CA . GLY A 1 199 ? -4.048 -42.420 -38.874 1.00 75.31 199 GLY A CA 1
ATOM 1534 C C . GLY A 1 199 ? -4.798 -42.624 -37.558 1.00 75.31 199 GLY A C 1
ATOM 1535 O O . GLY A 1 199 ? -5.152 -43.760 -37.235 1.00 75.31 199 GLY A O 1
ATOM 1536 N N . GLN A 1 200 ? -5.055 -41.561 -36.787 1.00 75.00 200 GLN A N 1
ATOM 1537 C CA . GLN A 1 200 ? -5.901 -41.678 -35.602 1.00 75.00 200 GLN A CA 1
ATOM 1538 C C . GLN A 1 200 ? -7.368 -41.875 -35.992 1.00 75.00 200 GLN A C 1
ATOM 1540 O O . GLN A 1 200 ? -7.873 -41.285 -36.949 1.00 75.00 200 GLN A O 1
ATOM 1545 N N . CYS A 1 201 ? -8.070 -42.717 -35.233 1.00 74.75 201 CYS A N 1
ATOM 1546 C CA . CYS A 1 201 ? -9.491 -42.947 -35.458 1.00 74.75 201 CYS A CA 1
ATOM 1547 C C . CYS A 1 201 ? -10.297 -41.671 -35.153 1.00 74.75 201 CYS A C 1
ATOM 1549 O O . CYS A 1 201 ? -10.046 -41.020 -34.139 1.00 74.75 201 CYS A O 1
ATOM 1551 N N . PRO A 1 202 ? -11.321 -41.329 -35.954 1.00 71.12 202 PRO A N 1
ATOM 1552 C CA . PRO A 1 202 ? -12.116 -40.116 -35.744 1.00 71.12 202 PRO A CA 1
ATOM 1553 C C . PRO A 1 202 ? -12.711 -39.984 -34.333 1.00 71.12 202 PRO A C 1
ATOM 1555 O O . PRO A 1 202 ? -12.823 -38.875 -33.818 1.00 71.12 202 PRO A O 1
ATOM 1558 N N . SER A 1 203 ? -13.042 -41.103 -33.677 1.00 69.56 203 SER A N 1
ATOM 1559 C CA . SER A 1 203 ? -13.555 -41.107 -32.302 1.00 69.56 203 SER A CA 1
ATOM 1560 C C . SER A 1 203 ? -12.513 -40.665 -31.269 1.00 69.56 203 SER A C 1
ATOM 1562 O O . SER A 1 203 ? -12.845 -39.893 -30.380 1.00 69.56 203 SER A O 1
ATOM 1564 N N . SER A 1 204 ? -11.248 -41.083 -31.403 1.00 67.38 204 SER A N 1
ATOM 1565 C CA . SER A 1 204 ? -10.189 -40.690 -30.461 1.00 67.38 204 SER A CA 1
ATOM 1566 C C . SER A 1 204 ? -9.806 -39.220 -30.607 1.00 67.38 204 SER A C 1
ATOM 1568 O O . SER A 1 204 ? -9.423 -38.576 -29.634 1.00 67.38 204 SER A O 1
ATOM 1570 N N . VAL A 1 205 ? -9.939 -38.678 -31.819 1.00 69.38 205 VAL A N 1
ATOM 1571 C CA . VAL A 1 205 ? -9.696 -37.260 -32.094 1.00 69.38 205 VAL A CA 1
ATOM 1572 C C . VAL A 1 205 ? -10.826 -36.393 -31.526 1.00 69.38 205 VAL A C 1
ATOM 1574 O O . VAL A 1 205 ? -10.559 -35.370 -30.899 1.00 69.38 205 VAL A O 1
ATOM 1577 N N . LEU A 1 206 ? -12.083 -36.831 -31.661 1.00 68.50 206 LEU A N 1
ATOM 1578 C CA . LEU A 1 206 ? -13.232 -36.176 -31.029 1.00 68.50 206 LEU A CA 1
ATOM 1579 C C . LEU A 1 206 ? -13.117 -36.160 -29.499 1.00 68.50 206 LEU A C 1
ATOM 1581 O O . LEU A 1 206 ? -13.349 -35.113 -28.902 1.00 68.50 206 LEU A O 1
ATOM 1585 N N . ASP A 1 207 ? -12.698 -37.262 -28.870 1.00 66.81 207 ASP A N 1
ATOM 1586 C CA . ASP A 1 207 ? -12.487 -37.317 -27.416 1.00 66.81 207 ASP A CA 1
ATOM 1587 C C . ASP A 1 207 ? -11.383 -36.348 -26.953 1.00 66.81 207 ASP A C 1
ATOM 1589 O O . ASP A 1 207 ? -11.546 -35.649 -25.949 1.00 66.81 207 ASP A O 1
ATOM 1593 N N . PHE A 1 208 ? -10.284 -36.243 -27.710 1.00 67.44 208 PHE A N 1
ATOM 1594 C CA . PHE A 1 208 ? -9.176 -35.324 -27.422 1.00 67.44 208 PHE A CA 1
ATOM 1595 C C . PHE A 1 208 ? -9.621 -33.852 -27.427 1.00 67.44 208 PHE A C 1
ATOM 1597 O O . PHE A 1 208 ? -9.345 -33.111 -26.478 1.00 67.44 208 PHE A O 1
ATOM 1604 N N . PHE A 1 209 ? -10.369 -33.435 -28.454 1.00 67.94 209 PHE A N 1
ATOM 1605 C CA . PHE A 1 209 ? -10.885 -32.066 -28.545 1.00 67.94 209 PHE A CA 1
ATOM 1606 C C . PHE A 1 209 ? -12.044 -31.805 -27.576 1.00 67.94 209 PHE A C 1
ATOM 1608 O O . PHE A 1 209 ? -12.132 -30.716 -27.010 1.00 67.94 209 PHE A O 1
ATOM 1615 N N . CYS A 1 210 ? -12.905 -32.793 -27.311 1.00 64.88 210 CYS A N 1
ATOM 1616 C CA . CYS A 1 210 ? -14.015 -32.643 -26.370 1.00 64.88 210 CYS A CA 1
ATOM 1617 C C . CYS A 1 210 ? -13.505 -32.397 -24.940 1.00 64.88 210 CYS A C 1
ATOM 1619 O O . CYS A 1 210 ? -13.999 -31.489 -24.271 1.00 64.88 210 CYS A O 1
ATOM 1621 N N . LEU A 1 211 ? -12.448 -33.095 -24.499 1.00 57.66 211 LEU A N 1
ATOM 1622 C CA . LEU A 1 211 ? -11.794 -32.794 -23.220 1.00 57.66 211 LEU A CA 1
ATOM 1623 C C . LEU A 1 211 ? -11.224 -31.368 -23.182 1.00 57.66 211 LEU A C 1
ATOM 1625 O O . LEU A 1 211 ? -11.426 -30.657 -22.198 1.00 57.66 211 LEU A O 1
ATOM 1629 N N . GLN A 1 212 ? -10.552 -30.915 -24.243 1.00 58.69 212 GLN A N 1
ATOM 1630 C CA . GLN A 1 212 ? -10.001 -29.555 -24.286 1.00 58.69 212 GLN A CA 1
ATOM 1631 C C . GLN A 1 212 ? -11.083 -28.460 -24.300 1.00 58.69 212 GLN A C 1
ATOM 1633 O O . GLN A 1 212 ? -10.883 -27.402 -23.701 1.00 58.69 212 GLN A O 1
ATOM 1638 N N . CYS A 1 213 ? -12.229 -28.695 -24.944 1.00 55.62 213 CYS A N 1
ATOM 1639 C CA . CYS A 1 213 ? -13.351 -27.753 -24.982 1.00 55.62 213 CYS A CA 1
ATOM 1640 C C . CYS A 1 213 ? -14.158 -27.739 -23.672 1.00 55.62 213 CYS A C 1
ATOM 1642 O O . CYS A 1 213 ? -14.528 -26.665 -23.194 1.00 55.62 213 CYS A O 1
ATOM 1644 N N . ILE A 1 214 ? -14.384 -28.899 -23.042 1.00 50.03 214 ILE A N 1
ATOM 1645 C CA . ILE A 1 214 ? -15.109 -29.002 -21.764 1.00 50.03 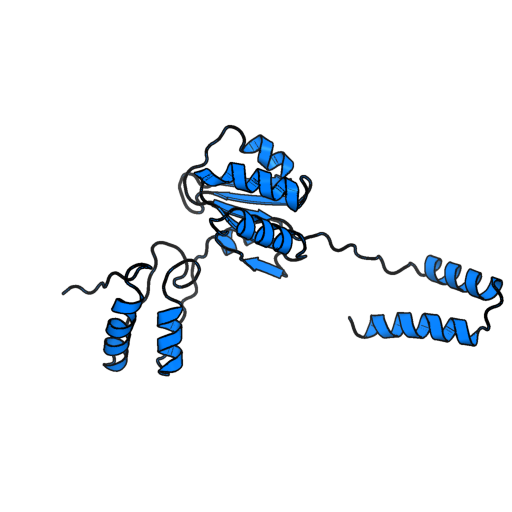214 ILE A CA 1
ATOM 1646 C C . ILE A 1 214 ? -14.337 -28.304 -20.635 1.00 50.03 214 ILE A C 1
ATOM 1648 O O . ILE A 1 214 ? -14.937 -27.573 -19.849 1.00 50.03 214 ILE A O 1
ATOM 1652 N N . PHE A 1 215 ? -13.005 -28.425 -20.590 1.00 45.66 215 PHE A N 1
ATOM 1653 C CA . PHE A 1 215 ? -12.190 -27.691 -19.611 1.00 45.66 215 PHE A CA 1
ATOM 1654 C C . PHE A 1 215 ? -12.226 -26.162 -19.795 1.00 45.66 215 PHE A C 1
ATOM 1656 O O . PHE A 1 215 ? -11.927 -25.434 -18.846 1.00 45.66 215 PHE A O 1
ATOM 1663 N N . LYS A 1 216 ? -12.606 -25.660 -20.980 1.00 51.25 216 LYS A N 1
ATOM 1664 C CA . LYS A 1 216 ? -12.711 -24.220 -21.264 1.00 51.25 216 LYS A CA 1
ATOM 1665 C C . LYS A 1 216 ? -14.070 -23.629 -20.878 1.00 51.25 216 LYS A C 1
ATOM 1667 O O . LYS A 1 216 ? -14.099 -22.515 -20.372 1.00 51.25 216 LYS A O 1
ATOM 1672 N N . SER A 1 217 ? -15.171 -24.371 -21.025 1.00 39.88 217 SER A N 1
ATOM 1673 C CA . SER A 1 217 ? -16.516 -23.853 -20.708 1.00 39.88 217 SER A CA 1
ATOM 1674 C C . SER A 1 217 ? -16.813 -23.735 -19.205 1.00 39.88 217 SER A C 1
ATOM 1676 O O . SER A 1 217 ? -17.795 -23.105 -18.833 1.00 39.88 217 SER A O 1
ATOM 1678 N N . VAL A 1 218 ? -15.988 -24.329 -18.335 1.00 39.75 218 VAL A N 1
ATOM 1679 C CA . VAL A 1 218 ? -16.130 -24.242 -16.864 1.00 39.75 218 VAL A CA 1
ATOM 1680 C C . VAL A 1 218 ? -15.348 -23.047 -16.279 1.00 39.75 218 VAL A C 1
ATOM 1682 O O . VAL A 1 218 ? -15.429 -22.778 -15.084 1.00 39.75 218 VAL A O 1
ATOM 1685 N N . LYS A 1 219 ? -14.589 -22.311 -17.105 1.00 42.78 219 LYS A N 1
ATOM 1686 C CA . LYS A 1 219 ? -13.770 -21.155 -16.692 1.00 42.78 219 LYS A CA 1
ATOM 1687 C C . LYS A 1 219 ? -14.221 -19.805 -17.276 1.00 42.78 219 LYS A C 1
ATOM 1689 O O . LYS A 1 219 ? -13.485 -18.834 -17.115 1.00 42.78 219 LYS A O 1
ATOM 1694 N N . SER A 1 220 ? -15.382 -19.736 -17.934 1.00 36.50 220 SER A N 1
ATOM 1695 C CA . SER A 1 220 ? -16.009 -18.478 -18.379 1.00 36.50 220 SER A CA 1
ATOM 1696 C C . SER A 1 220 ? -17.113 -18.036 -17.434 1.00 36.50 220 SER A C 1
ATOM 1698 O O . SER A 1 220 ? -17.973 -18.904 -17.154 1.00 36.50 220 SER A O 1
#

Foldseek 3Di:
DCPDDDDFPVCPVVVLVVVVVCLVVVDDDDDDDPDDFPPVLTDDVVSVVVCVVVVRDDDGDDDDDDVVVLVVPAPADDPFEDEPEAADPDPVRRLVVLLVQLQFQHKYKYKAALQCQLVCLVSNCVRNNQQWKKKKWFPPPDPPTDIDIGGSVVVNVVCVPDSDDHIIMMITHHDDPPPPPDPPPVRVVVVLVVCVVVVDDPVVSCVVVVVVVVVVVVPD

pLDDT: mean 88.01, std 14.28, range [36.5, 98.81]